Protein AF-A0A0Q8TPT4-F1 (afdb_monomer)

Mean predicted aligned error: 6.06 Å

pLDDT: mean 89.1, std 10.02, range [46.16, 97.25]

Foldseek 3Di:
DDLDCPVPDALVRLLVVLLVLLVVLVVLVVQLVVLVVQLVVLVVQCVVDPPPPVSVVVSVVSNVVSVVSNVVSLVVLLVSLVSVVVSQVSNLVHPDVVSLCVSLLADPVLCPDPCCVVQVSTSCCVCQPVVRRNVNVVPPVCPHRSSNSSNVSNLLLCLQQPQVNVVVVVVVVCVVVVNPPPDDDGADNVRNVVSHGD

Radius of gyration: 20.35 Å; Cα contacts (8 Å, |Δi|>4): 214; chains: 1; bounding box: 51×37×55 Å

Structure (mmCIF, N/CA/C/O backbone):
data_AF-A0A0Q8TPT4-F1
#
_entry.id   AF-A0A0Q8TPT4-F1
#
loop_
_atom_site.group_PDB
_atom_site.id
_atom_site.type_symbol
_atom_site.label_atom_id
_atom_site.label_alt_id
_atom_site.label_comp_id
_atom_site.label_asym_id
_atom_site.label_entity_id
_atom_site.label_seq_id
_atom_site.pdbx_PDB_ins_code
_atom_site.Cartn_x
_atom_site.Cartn_y
_atom_site.Cartn_z
_atom_site.occupancy
_atom_site.B_iso_or_equiv
_atom_site.auth_seq_id
_atom_site.auth_comp_id
_atom_site.auth_asym_id
_atom_site.auth_atom_id
_atom_site.pdbx_PDB_model_num
ATOM 1 N N . MET A 1 1 ? 10.478 -11.511 11.396 1.00 46.16 1 MET A N 1
ATOM 2 C CA . MET A 1 1 ? 9.256 -11.145 12.146 1.00 46.16 1 MET A CA 1
ATOM 3 C C . MET A 1 1 ? 8.109 -11.901 11.493 1.00 46.16 1 MET A C 1
ATOM 5 O O . MET A 1 1 ? 7.972 -11.768 10.286 1.00 46.16 1 MET A O 1
ATOM 9 N N . LYS A 1 2 ? 7.392 -12.777 12.211 1.00 54.03 2 LYS A N 1
ATOM 10 C CA . LYS A 1 2 ? 6.205 -13.455 11.663 1.00 54.03 2 LYS A CA 1
ATOM 11 C C . LYS A 1 2 ? 4.989 -12.596 11.995 1.00 54.03 2 LYS A C 1
ATOM 13 O O . LYS A 1 2 ? 4.730 -12.348 13.168 1.00 54.03 2 LYS A O 1
ATOM 18 N N . PHE A 1 3 ? 4.331 -12.088 10.962 1.00 69.12 3 PHE A N 1
ATOM 19 C CA . PHE A 1 3 ? 3.100 -11.319 11.070 1.00 69.12 3 PHE A CA 1
ATOM 20 C C . PHE A 1 3 ? 1.938 -12.302 10.955 1.00 69.12 3 PHE A C 1
ATOM 22 O O . PHE A 1 3 ? 1.514 -12.654 9.859 1.00 69.12 3 PHE A O 1
ATOM 29 N N . GLU A 1 4 ? 1.494 -12.822 12.091 1.00 78.69 4 GLU A N 1
ATOM 30 C CA . GLU A 1 4 ? 0.347 -13.722 12.179 1.00 78.69 4 GLU A CA 1
ATOM 31 C C . GLU A 1 4 ? -0.620 -13.141 13.209 1.00 78.69 4 GLU A C 1
ATOM 33 O O . GLU A 1 4 ? -0.187 -12.627 14.245 1.00 78.69 4 GLU A O 1
ATOM 38 N N . ILE A 1 5 ? -1.910 -13.162 12.876 1.00 82.56 5 ILE A N 1
ATOM 39 C CA . ILE A 1 5 ? -2.989 -12.689 13.741 1.00 82.56 5 ILE A CA 1
ATOM 40 C C . ILE A 1 5 ? -3.777 -13.926 14.143 1.00 82.56 5 ILE A C 1
ATOM 42 O O . ILE A 1 5 ? -4.491 -14.518 13.337 1.00 82.56 5 ILE A O 1
ATOM 46 N N . THR A 1 6 ? -3.606 -14.333 15.391 1.00 84.31 6 THR A N 1
ATOM 47 C CA . THR A 1 6 ? -4.239 -15.515 15.987 1.00 84.31 6 THR A CA 1
ATOM 48 C C . THR A 1 6 ? -5.537 -15.174 16.718 1.00 84.31 6 THR A C 1
ATOM 50 O O . THR A 1 6 ? -6.272 -16.068 17.129 1.00 84.31 6 THR A O 1
ATOM 53 N N . GLY A 1 7 ? -5.812 -13.883 16.924 1.00 81.25 7 GLY A N 1
ATOM 54 C CA . GLY A 1 7 ? -6.949 -13.378 17.691 1.00 81.25 7 GLY A CA 1
ATOM 55 C C . GLY A 1 7 ? -6.697 -13.329 19.202 1.00 81.25 7 GLY A C 1
ATOM 56 O O . GLY A 1 7 ? -7.475 -12.702 19.923 1.00 81.25 7 GLY A O 1
ATOM 57 N N . SER A 1 8 ? -5.601 -13.921 19.688 1.00 88.38 8 SER A N 1
ATOM 58 C CA . SER A 1 8 ? -5.203 -13.898 21.104 1.00 88.38 8 SER A CA 1
ATOM 59 C C . SER A 1 8 ? -4.353 -12.679 21.484 1.00 88.38 8 SER A C 1
ATOM 61 O O . SER A 1 8 ? -4.065 -12.456 22.660 1.00 88.38 8 SER A O 1
ATOM 63 N N . GLU A 1 9 ? -3.959 -11.870 20.499 1.00 91.12 9 GLU A N 1
ATOM 64 C CA . GLU A 1 9 ? -3.113 -10.704 20.708 1.00 91.12 9 GLU A CA 1
ATOM 65 C C . GLU A 1 9 ? -3.846 -9.605 21.486 1.00 91.12 9 GLU A C 1
ATOM 67 O O . GLU A 1 9 ? -5.006 -9.269 21.229 1.00 91.12 9 GLU A O 1
ATOM 72 N N . THR A 1 10 ? -3.113 -8.987 22.407 1.00 93.75 10 THR A N 1
ATOM 73 C CA . THR A 1 10 ? -3.513 -7.767 23.113 1.00 93.75 10 THR A CA 1
ATOM 74 C C . THR A 1 10 ? -3.409 -6.540 22.203 1.00 93.75 10 THR A C 1
ATOM 76 O O . THR A 1 10 ? -2.584 -6.501 21.287 1.00 93.75 10 THR A O 1
ATOM 79 N N . GLY A 1 11 ? -4.157 -5.473 22.512 1.00 93.62 11 GLY A N 1
ATOM 80 C CA . GLY A 1 11 ? -4.072 -4.204 21.775 1.00 93.62 11 GLY A CA 1
ATOM 81 C C . GLY A 1 11 ? -2.640 -3.660 21.660 1.00 93.62 11 GLY A C 1
ATOM 82 O O . GLY A 1 11 ? -2.223 -3.226 20.592 1.00 93.62 11 GLY A O 1
ATOM 83 N N . ALA A 1 12 ? -1.827 -3.773 22.716 1.00 94.88 12 ALA A N 1
ATOM 84 C CA . ALA A 1 12 ? -0.427 -3.343 22.689 1.00 94.88 12 ALA A CA 1
ATOM 85 C C . ALA A 1 12 ? 0.452 -4.176 21.733 1.00 94.88 12 ALA A C 1
ATOM 87 O O . ALA A 1 12 ? 1.377 -3.639 21.120 1.00 94.88 12 ALA A O 1
ATOM 88 N N . GLN A 1 13 ? 0.187 -5.479 21.593 1.00 94.69 13 GLN A N 1
ATOM 89 C CA . GLN A 1 13 ? 0.889 -6.331 20.626 1.00 94.69 13 GLN A CA 1
ATOM 90 C C . GLN A 1 13 ? 0.501 -5.965 19.192 1.00 94.69 13 GLN A C 1
ATOM 92 O O . GLN A 1 13 ? 1.386 -5.824 18.350 1.00 94.69 13 GLN A O 1
ATOM 97 N N . LEU A 1 14 ? -0.788 -5.727 18.938 1.00 96.06 14 LEU A N 1
ATOM 98 C CA . LEU A 1 14 ? -1.288 -5.290 17.632 1.00 96.06 14 LEU A CA 1
ATOM 99 C C . LEU A 1 14 ? -0.704 -3.923 17.230 1.00 96.06 14 LEU A C 1
ATOM 101 O O . LEU A 1 14 ? -0.256 -3.745 16.101 1.00 96.06 14 LEU A O 1
ATOM 105 N N . ILE A 1 15 ? -0.590 -2.982 18.174 1.00 97.25 15 ILE A N 1
ATOM 106 C CA . ILE A 1 15 ? 0.070 -1.686 17.944 1.00 97.25 15 ILE A CA 1
ATOM 107 C C . ILE A 1 15 ? 1.547 -1.861 17.560 1.00 97.25 15 ILE A C 1
ATOM 109 O O . ILE A 1 15 ? 2.028 -1.213 16.630 1.00 97.25 15 ILE A O 1
ATOM 113 N N . LYS A 1 16 ? 2.278 -2.770 18.218 1.00 95.38 16 LYS A N 1
ATOM 114 C CA . LYS A 1 16 ? 3.666 -3.085 17.829 1.00 95.38 16 LYS A CA 1
ATOM 115 C C . LYS A 1 16 ? 3.742 -3.675 16.421 1.00 95.38 16 LYS A C 1
ATOM 117 O O . LYS A 1 16 ? 4.670 -3.340 15.684 1.00 95.38 16 LYS A O 1
ATOM 122 N N . GLN A 1 17 ? 2.783 -4.523 16.041 1.00 95.25 17 GLN A N 1
ATOM 123 C CA . GLN A 1 17 ? 2.700 -5.034 14.674 1.00 95.25 17 GLN A CA 1
ATOM 124 C C . GLN A 1 17 ? 2.466 -3.896 13.675 1.00 95.25 17 GLN A C 1
ATOM 126 O O . GLN A 1 17 ? 3.207 -3.819 12.699 1.00 95.25 17 GLN A O 1
ATOM 131 N N . LEU A 1 18 ? 1.550 -2.960 13.954 1.00 96.25 18 LEU A N 1
ATOM 132 C CA . LEU A 1 18 ? 1.291 -1.800 13.090 1.00 96.25 18 LEU A CA 1
ATOM 133 C C . LEU A 1 18 ? 2.549 -0.947 12.872 1.00 96.25 18 LEU A C 1
ATOM 135 O O . LEU A 1 18 ? 2.876 -0.593 11.739 1.00 96.25 18 LEU A O 1
ATOM 139 N N . VAL A 1 19 ? 3.309 -0.672 13.938 1.00 95.25 19 VAL A N 1
ATOM 140 C CA . VAL A 1 19 ? 4.592 0.045 13.832 1.00 95.25 19 VAL A CA 1
ATOM 141 C C . VAL A 1 19 ? 5.593 -0.724 12.960 1.00 95.25 19 VAL A C 1
ATOM 143 O O . VAL A 1 19 ? 6.289 -0.116 12.143 1.00 95.25 19 VAL A O 1
ATOM 146 N N . GLY A 1 20 ? 5.648 -2.052 13.103 1.00 94.38 20 GLY A N 1
ATOM 147 C CA . GLY A 1 20 ? 6.479 -2.927 12.274 1.00 94.38 20 GLY A CA 1
ATOM 148 C C . GLY A 1 20 ? 6.085 -2.898 10.795 1.00 94.38 20 GLY A C 1
ATOM 149 O O . GLY A 1 20 ? 6.951 -2.714 9.939 1.00 94.38 20 GLY A O 1
ATOM 150 N N . LEU A 1 21 ? 4.787 -3.003 10.493 1.00 94.31 21 LEU A N 1
ATOM 151 C CA . LEU A 1 21 ? 4.267 -2.914 9.125 1.00 94.31 21 LEU A CA 1
ATOM 152 C C . LEU A 1 21 ? 4.568 -1.556 8.499 1.00 94.31 21 LEU A C 1
ATOM 154 O O . LEU A 1 21 ? 4.982 -1.501 7.347 1.00 94.31 21 LEU A O 1
ATOM 158 N N . ARG A 1 22 ? 4.449 -0.464 9.260 1.00 93.12 22 ARG A N 1
ATOM 159 C CA . ARG A 1 22 ? 4.812 0.876 8.781 1.00 93.12 22 ARG A CA 1
ATOM 160 C C . ARG A 1 22 ? 6.283 0.967 8.377 1.00 93.12 22 ARG A C 1
ATOM 162 O O . ARG A 1 22 ? 6.615 1.513 7.326 1.00 93.12 22 ARG A O 1
ATOM 169 N N . ALA A 1 23 ? 7.183 0.430 9.200 1.00 91.62 23 ALA A N 1
ATOM 170 C CA . ALA A 1 23 ? 8.608 0.400 8.875 1.00 91.62 23 ALA A CA 1
ATOM 171 C C . ALA A 1 23 ? 8.889 -0.441 7.617 1.00 91.62 23 ALA A C 1
ATOM 173 O O . ALA A 1 23 ? 9.690 -0.034 6.772 1.00 91.62 23 ALA A O 1
ATOM 174 N N . LEU A 1 24 ? 8.198 -1.575 7.471 1.00 93.12 24 LEU A N 1
ATOM 175 C CA . LEU A 1 24 ? 8.319 -2.456 6.313 1.00 93.12 24 LEU A CA 1
ATOM 176 C C . LEU A 1 24 ? 7.769 -1.808 5.031 1.00 93.12 24 LEU A C 1
ATOM 178 O O . LEU A 1 24 ? 8.451 -1.806 4.010 1.00 93.12 24 LEU A O 1
ATOM 182 N N . ALA A 1 25 ? 6.603 -1.166 5.093 1.00 93.44 25 ALA A N 1
ATOM 183 C CA . ALA A 1 25 ? 6.024 -0.437 3.968 1.00 93.44 25 ALA A CA 1
ATOM 184 C C . ALA A 1 25 ? 6.963 0.678 3.480 1.00 93.44 25 ALA A C 1
ATOM 186 O O . ALA A 1 25 ? 7.214 0.810 2.282 1.00 93.44 25 ALA A O 1
ATOM 187 N N . ARG A 1 26 ? 7.583 1.431 4.402 1.00 91.12 26 ARG A N 1
ATOM 188 C CA . ARG A 1 26 ? 8.616 2.424 4.054 1.00 91.12 26 ARG A CA 1
ATOM 189 C C . ARG A 1 26 ? 9.831 1.800 3.368 1.00 91.12 26 ARG A C 1
ATOM 191 O O . ARG A 1 26 ? 10.383 2.408 2.451 1.00 91.12 26 ARG A O 1
ATOM 198 N N . LEU A 1 27 ? 10.273 0.620 3.807 1.00 91.38 27 LEU A N 1
ATOM 199 C CA . LEU A 1 27 ? 11.359 -0.103 3.144 1.00 91.38 27 LEU A CA 1
ATOM 200 C C . LEU A 1 27 ? 10.967 -0.459 1.705 1.00 91.38 27 LEU A C 1
ATOM 202 O O . LEU A 1 27 ? 11.734 -0.167 0.789 1.00 91.38 27 LEU A O 1
ATOM 206 N N . TYR A 1 28 ? 9.767 -1.002 1.492 1.00 91.38 28 TYR A N 1
ATOM 207 C CA . TYR A 1 28 ? 9.269 -1.322 0.154 1.00 91.38 28 TYR A CA 1
ATOM 208 C C . TYR A 1 28 ? 9.137 -0.093 -0.739 1.00 91.38 28 TYR A C 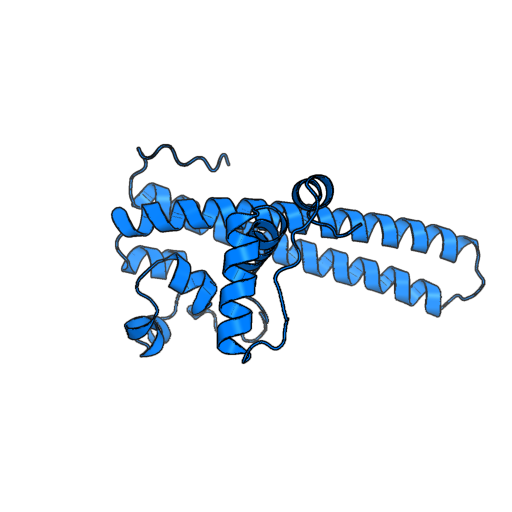1
ATOM 210 O O . TYR A 1 28 ? 9.593 -0.132 -1.880 1.00 91.38 28 TYR A O 1
ATOM 218 N N . ALA A 1 29 ? 8.637 1.029 -0.220 1.00 89.81 29 ALA A N 1
ATOM 219 C CA . ALA A 1 29 ? 8.585 2.285 -0.966 1.00 89.81 29 ALA A CA 1
ATOM 220 C C . ALA A 1 29 ? 9.987 2.753 -1.409 1.00 89.81 29 ALA A C 1
ATOM 222 O O . ALA A 1 29 ? 10.197 3.120 -2.568 1.00 89.81 29 ALA A O 1
ATOM 223 N N . ARG A 1 30 ? 10.988 2.671 -0.520 1.00 90.19 30 ARG A N 1
ATOM 224 C CA . ARG A 1 30 ? 12.387 3.000 -0.857 1.00 90.19 30 ARG A CA 1
ATOM 225 C C . ARG A 1 30 ? 12.962 2.057 -1.911 1.00 90.19 30 ARG A C 1
ATOM 227 O O . ARG A 1 30 ? 13.581 2.525 -2.865 1.00 90.19 30 ARG A O 1
ATOM 234 N N . LEU A 1 31 ? 12.747 0.750 -1.762 1.00 91.81 31 LEU A N 1
ATOM 235 C CA . LEU A 1 31 ? 13.201 -0.253 -2.729 1.00 91.81 31 LEU A CA 1
ATOM 236 C C . LEU A 1 31 ? 12.526 -0.065 -4.091 1.00 91.81 31 LEU A C 1
ATOM 238 O O . LEU A 1 31 ? 13.193 -0.161 -5.122 1.00 91.81 31 LEU A O 1
ATOM 242 N N . HIS A 1 32 ? 11.233 0.256 -4.109 1.00 91.88 32 HIS A N 1
ATOM 243 C CA . HIS A 1 32 ? 10.492 0.556 -5.327 1.00 91.88 32 HIS A CA 1
ATOM 244 C C . HIS A 1 32 ? 11.106 1.762 -6.051 1.00 91.88 32 HIS A C 1
ATOM 246 O O . HIS A 1 32 ? 11.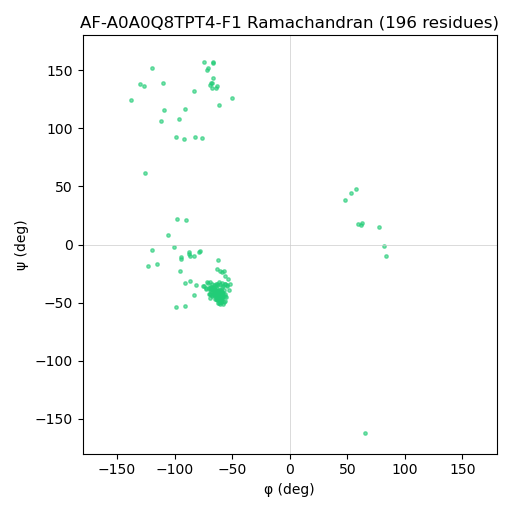436 1.679 -7.236 1.00 91.88 32 HIS A O 1
ATOM 252 N N . ASN A 1 33 ? 11.352 2.860 -5.331 1.00 91.00 33 ASN A N 1
ATOM 253 C CA . ASN A 1 33 ? 11.952 4.068 -5.900 1.00 91.00 33 ASN A CA 1
ATOM 254 C C . ASN A 1 33 ? 13.379 3.827 -6.410 1.00 91.00 33 ASN A C 1
ATOM 256 O O . ASN A 1 33 ? 13.711 4.249 -7.520 1.00 91.00 33 ASN A O 1
ATOM 260 N N . ALA A 1 34 ? 14.199 3.085 -5.661 1.00 92.75 34 ALA A N 1
ATOM 261 C CA . ALA A 1 34 ? 15.550 2.720 -6.080 1.00 92.75 34 ALA A CA 1
ATOM 262 C C . ALA A 1 34 ? 15.550 1.873 -7.366 1.00 92.75 34 ALA A C 1
ATOM 264 O O . ALA A 1 34 ? 16.319 2.148 -8.287 1.00 92.75 34 ALA A O 1
ATOM 265 N N . ASN A 1 35 ? 14.659 0.881 -7.479 1.00 94.25 35 ASN A N 1
ATOM 266 C CA . ASN A 1 35 ? 14.563 0.059 -8.690 1.00 94.25 35 ASN A CA 1
ATOM 267 C C . ASN A 1 35 ? 13.967 0.832 -9.877 1.00 94.25 35 ASN A C 1
ATOM 269 O O . ASN A 1 35 ? 14.402 0.628 -11.011 1.00 94.25 35 ASN A O 1
ATOM 273 N N . ARG A 1 36 ? 13.046 1.777 -9.641 1.00 94.12 36 ARG A N 1
ATOM 274 C CA . ARG A 1 36 ? 12.554 2.696 -10.682 1.00 94.12 36 ARG A CA 1
ATOM 275 C C . ARG A 1 36 ? 13.679 3.589 -11.212 1.00 94.12 36 ARG A C 1
ATOM 277 O O . ARG A 1 36 ? 13.798 3.744 -12.427 1.00 94.12 36 ARG A O 1
ATOM 284 N N . ALA A 1 37 ? 14.515 4.132 -10.327 1.00 94.31 37 ALA A N 1
ATOM 285 C CA . ALA A 1 37 ? 15.686 4.921 -10.706 1.00 94.31 37 ALA A CA 1
ATOM 286 C C . ALA A 1 37 ? 16.721 4.077 -11.469 1.00 94.31 37 ALA A C 1
ATOM 288 O O . ALA A 1 37 ? 17.209 4.508 -12.5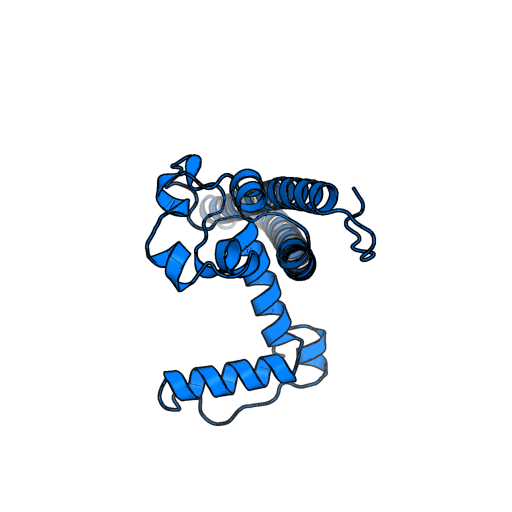09 1.00 94.31 37 ALA A O 1
ATOM 289 N N . ASN A 1 38 ? 16.987 2.847 -11.016 1.00 94.38 38 ASN A N 1
ATOM 290 C CA . ASN A 1 38 ? 17.881 1.906 -11.697 1.00 94.38 38 ASN A CA 1
ATOM 291 C C . ASN A 1 38 ? 17.386 1.573 -13.117 1.00 94.38 38 ASN A C 1
ATOM 293 O O . ASN A 1 38 ? 18.131 1.699 -14.087 1.00 94.38 38 ASN A O 1
ATOM 297 N N . ARG A 1 39 ? 16.095 1.241 -13.265 1.00 96.06 39 ARG A N 1
ATOM 298 C CA . ARG A 1 39 ? 15.457 1.018 -14.573 1.00 96.06 39 ARG A CA 1
ATOM 299 C C . ARG A 1 39 ? 15.623 2.226 -15.492 1.00 96.06 39 ARG A C 1
ATOM 301 O O . ARG A 1 39 ? 15.965 2.052 -16.657 1.00 96.06 39 ARG A O 1
ATOM 308 N N . LYS A 1 40 ? 15.393 3.436 -14.971 1.00 96.56 40 LYS A N 1
ATOM 309 C CA . LYS A 1 40 ? 15.577 4.679 -15.727 1.00 96.56 40 LYS A CA 1
ATOM 310 C C . LYS A 1 40 ? 17.035 4.854 -16.166 1.00 96.56 40 LYS A C 1
ATOM 312 O O . LYS A 1 40 ? 17.265 5.140 -17.332 1.00 96.56 40 LYS A O 1
ATOM 317 N N . GLY A 1 41 ? 18.002 4.597 -15.284 1.00 96.31 41 GLY A N 1
ATOM 318 C CA . GLY A 1 41 ? 19.429 4.661 -15.617 1.00 96.31 41 GLY A CA 1
ATOM 319 C C . GLY A 1 41 ? 19.812 3.753 -16.791 1.00 96.31 41 GLY A C 1
ATOM 320 O O . GLY A 1 41 ? 20.506 4.190 -17.704 1.00 96.31 41 GLY A O 1
ATOM 321 N N . TRP A 1 42 ? 19.291 2.522 -16.837 1.00 96.19 42 TRP A N 1
ATOM 322 C CA . TRP A 1 42 ? 19.491 1.644 -17.998 1.00 96.19 42 TRP A CA 1
ATOM 323 C C . TRP A 1 42 ? 18.823 2.165 -19.275 1.00 96.19 42 TRP A C 1
ATOM 325 O O . TRP A 1 42 ? 19.396 2.050 -20.356 1.00 96.19 42 TRP A O 1
ATOM 335 N N . GLN A 1 43 ? 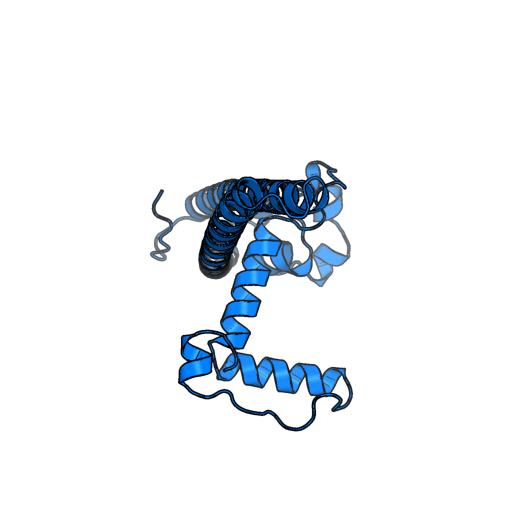17.625 2.744 -19.167 1.00 94.94 43 GLN A N 1
ATOM 336 C CA . GLN A 1 43 ? 16.932 3.348 -20.310 1.00 94.94 43 GLN A CA 1
ATOM 337 C C . GLN A 1 43 ? 17.669 4.573 -20.854 1.00 94.94 43 GLN A C 1
ATOM 339 O O . GLN A 1 43 ? 17.679 4.784 -22.063 1.00 94.94 43 GLN A O 1
ATOM 344 N N . ASP A 1 44 ? 18.273 5.376 -19.983 1.00 96.06 44 ASP A N 1
ATOM 345 C CA . ASP A 1 44 ? 19.035 6.552 -20.390 1.00 96.06 44 ASP A CA 1
ATOM 346 C C . ASP A 1 44 ? 20.369 6.138 -21.041 1.00 96.06 44 ASP A C 1
ATOM 348 O O . ASP A 1 44 ? 20.699 6.656 -22.106 1.00 96.06 44 ASP A O 1
ATOM 352 N N . LEU A 1 45 ? 21.037 5.086 -20.543 1.00 93.62 45 LEU A N 1
ATOM 353 C CA . LEU A 1 45 ? 22.200 4.481 -21.218 1.00 93.62 45 LEU A CA 1
ATOM 354 C C . LEU A 1 45 ? 21.895 4.006 -22.650 1.00 93.62 45 LEU A C 1
ATOM 356 O O . LEU A 1 45 ? 22.726 4.173 -23.541 1.00 93.62 45 LEU A O 1
ATOM 360 N N . LEU A 1 46 ? 20.711 3.432 -22.898 1.00 93.62 46 LEU A N 1
ATOM 361 C CA . LEU A 1 46 ? 20.294 3.034 -24.252 1.00 93.62 46 LEU A CA 1
ATOM 362 C C . LEU A 1 46 ? 20.148 4.232 -25.200 1.00 93.62 46 LEU A C 1
ATOM 364 O O . LEU A 1 46 ? 20.420 4.106 -26.391 1.00 93.62 46 LEU A O 1
ATOM 368 N N . LYS A 1 47 ? 19.716 5.386 -24.681 1.00 93.75 47 LYS A N 1
ATOM 369 C CA . LYS A 1 47 ? 19.573 6.616 -25.474 1.00 93.75 47 LYS A CA 1
ATOM 370 C C . LYS A 1 47 ? 20.920 7.271 -25.761 1.00 93.75 47 LYS A C 1
ATOM 372 O O . LYS A 1 47 ? 21.085 7.851 -26.827 1.00 93.75 47 LYS A O 1
ATOM 377 N N . GLU A 1 48 ? 21.854 7.201 -24.815 1.00 94.50 48 GLU A N 1
ATOM 378 C CA . GLU A 1 48 ? 23.190 7.793 -24.950 1.00 94.50 48 GLU A CA 1
ATOM 379 C C . GLU A 1 48 ? 24.077 7.035 -25.946 1.00 94.50 48 GLU A C 1
ATOM 381 O O . GLU A 1 48 ? 24.895 7.650 -26.628 1.00 94.50 48 GLU A O 1
ATOM 386 N N . TYR A 1 49 ? 23.906 5.714 -26.062 1.00 93.62 49 TYR A N 1
ATOM 387 C CA . TYR A 1 49 ? 24.759 4.860 -26.897 1.00 93.62 49 TYR A CA 1
ATOM 388 C C . TYR A 1 49 ? 23.961 4.024 -27.914 1.00 93.62 49 TYR A C 1
ATOM 390 O O . TYR A 1 49 ? 24.021 2.789 -27.873 1.00 93.62 49 TYR A O 1
ATOM 398 N N . PRO A 1 50 ? 23.230 4.661 -28.848 1.00 90.94 50 PRO A N 1
ATOM 399 C CA . PRO A 1 50 ? 22.433 3.939 -29.835 1.00 90.94 50 PRO A CA 1
ATOM 400 C C . PRO A 1 50 ? 23.327 3.101 -30.764 1.00 90.94 50 PRO A C 1
ATOM 402 O O . PRO A 1 50 ? 24.351 3.580 -31.255 1.00 90.94 50 PRO A O 1
ATOM 405 N N . GLY A 1 51 ? 22.949 1.844 -31.016 1.00 89.44 51 GLY A N 1
ATOM 406 C CA . GLY A 1 51 ? 23.674 0.931 -31.906 1.00 89.44 51 GLY A CA 1
ATOM 407 C C . GLY A 1 51 ? 24.876 0.230 -31.264 1.00 89.44 51 GLY A C 1
ATOM 408 O O . GLY A 1 51 ? 25.535 -0.588 -31.914 1.00 89.44 51 GLY A O 1
ATOM 409 N N . ASN A 1 52 ? 25.181 0.503 -29.989 1.00 95.12 52 ASN A N 1
ATOM 410 C CA . ASN A 1 52 ? 26.203 -0.238 -29.258 1.00 95.12 52 ASN A CA 1
ATOM 411 C C . ASN A 1 52 ? 25.622 -1.553 -28.720 1.00 95.12 52 ASN A C 1
ATOM 413 O O . ASN A 1 52 ? 25.131 -1.617 -27.593 1.00 95.12 52 ASN A O 1
ATOM 417 N N . GLN A 1 53 ? 25.761 -2.628 -29.500 1.00 93.50 53 GLN A N 1
ATOM 418 C CA . GLN A 1 53 ? 25.205 -3.953 -29.187 1.00 93.50 53 GLN A CA 1
ATOM 419 C C . GLN A 1 53 ? 25.571 -4.480 -27.787 1.00 93.50 53 GLN A C 1
ATOM 421 O O . GLN A 1 53 ? 24.774 -5.163 -27.140 1.00 93.50 53 GLN A O 1
ATOM 426 N N . ARG A 1 54 ? 26.774 -4.167 -27.280 1.00 94.25 54 ARG A N 1
ATOM 427 C CA . ARG A 1 54 ? 27.196 -4.596 -25.937 1.00 94.25 54 ARG A CA 1
ATOM 428 C C . ARG A 1 54 ? 26.425 -3.855 -24.846 1.00 94.25 54 ARG A C 1
ATOM 430 O O . ARG A 1 54 ? 26.044 -4.473 -23.850 1.00 94.25 54 ARG A O 1
ATOM 437 N N . ILE A 1 55 ? 26.231 -2.547 -25.013 1.00 93.69 55 ILE A N 1
ATOM 438 C CA . ILE A 1 55 ? 25.456 -1.723 -24.077 1.00 93.69 55 ILE A CA 1
ATOM 439 C C . ILE A 1 55 ? 23.982 -2.104 -24.158 1.00 93.69 55 ILE A C 1
ATOM 441 O O . ILE A 1 55 ? 23.365 -2.303 -23.117 1.00 93.69 55 ILE A O 1
ATOM 445 N N . GLU A 1 56 ? 23.455 -2.302 -25.364 1.00 94.56 56 GLU A N 1
ATOM 446 C CA . GLU A 1 56 ? 22.070 -2.717 -25.587 1.00 94.56 56 GLU A CA 1
ATOM 447 C C . GLU A 1 56 ? 21.741 -4.023 -24.866 1.00 94.56 56 GLU A C 1
ATOM 449 O O . GLU A 1 56 ? 20.782 -4.077 -24.094 1.00 94.56 56 GLU A O 1
ATOM 454 N N . LYS A 1 57 ? 22.588 -5.049 -25.024 1.00 95.06 57 LYS A N 1
ATOM 455 C CA . LYS A 1 57 ? 22.404 -6.328 -24.330 1.00 95.06 57 LYS A CA 1
ATOM 456 C C . LYS A 1 57 ? 22.425 -6.164 -22.807 1.00 95.06 57 LYS A C 1
ATOM 458 O O . LYS A 1 57 ? 21.534 -6.658 -22.120 1.00 95.06 57 LYS A O 1
ATOM 463 N N . ARG A 1 58 ? 23.414 -5.443 -22.272 1.00 95.44 58 ARG A N 1
ATOM 464 C CA . ARG A 1 58 ? 23.561 -5.259 -20.819 1.00 95.44 58 ARG A CA 1
ATOM 465 C C . ARG A 1 58 ? 22.422 -4.430 -20.219 1.00 95.44 58 ARG A C 1
ATOM 467 O O . ARG A 1 58 ? 21.956 -4.733 -19.125 1.00 95.44 58 ARG A O 1
ATOM 474 N N . ALA A 1 59 ? 21.973 -3.397 -20.925 1.00 95.06 59 ALA A N 1
ATOM 475 C CA . ALA A 1 59 ? 20.852 -2.577 -20.494 1.00 95.06 59 ALA A CA 1
ATOM 476 C C . ALA A 1 59 ? 19.529 -3.347 -20.561 1.00 95.06 59 ALA A C 1
ATOM 478 O O . ALA A 1 59 ? 18.716 -3.207 -19.652 1.00 95.06 59 ALA A O 1
ATOM 479 N N . ALA A 1 60 ? 19.330 -4.210 -21.563 1.00 94.50 60 ALA A N 1
ATOM 480 C CA . ALA A 1 60 ? 18.168 -5.095 -21.619 1.00 94.50 60 ALA A CA 1
ATOM 481 C C . ALA A 1 60 ? 18.113 -6.046 -20.408 1.00 94.50 60 ALA A C 1
ATOM 483 O O . ALA A 1 60 ? 17.077 -6.131 -19.748 1.00 94.50 60 ALA A O 1
ATOM 484 N N . GLU A 1 61 ? 19.235 -6.687 -20.060 1.00 95.38 61 GLU A N 1
ATOM 485 C CA . GLU A 1 61 ? 19.356 -7.529 -18.856 1.00 95.38 61 GLU A CA 1
ATOM 486 C C . GLU A 1 61 ? 19.080 -6.723 -17.571 1.00 95.38 61 GLU A C 1
ATOM 488 O O . GLU A 1 61 ? 18.313 -7.153 -16.707 1.00 95.38 61 GLU A O 1
ATOM 493 N N . GLY A 1 62 ? 19.647 -5.517 -17.463 1.00 95.81 62 GLY A N 1
ATOM 494 C CA . GLY A 1 62 ? 19.438 -4.626 -16.319 1.00 95.81 62 GLY A CA 1
ATOM 495 C C . GLY A 1 62 ? 17.989 -4.151 -16.161 1.00 95.81 62 GLY A C 1
ATOM 496 O O . GLY A 1 62 ? 17.462 -4.134 -15.046 1.00 95.81 62 GLY A O 1
ATOM 497 N N . ILE A 1 63 ? 17.318 -3.811 -17.266 1.00 96.31 63 ILE A N 1
ATOM 498 C CA . ILE A 1 63 ? 15.897 -3.435 -17.282 1.00 96.31 63 ILE A CA 1
ATOM 499 C C . ILE A 1 63 ? 15.026 -4.627 -16.888 1.00 96.31 63 ILE A C 1
ATOM 501 O O . ILE A 1 63 ? 14.096 -4.448 -16.101 1.00 96.31 63 ILE A O 1
ATOM 505 N N . ALA A 1 64 ? 15.318 -5.824 -17.404 1.00 95.88 64 ALA A N 1
ATOM 506 C CA . ALA A 1 64 ? 14.578 -7.036 -17.063 1.00 95.88 64 ALA A CA 1
ATOM 507 C C . ALA A 1 64 ? 14.653 -7.326 -15.557 1.00 95.88 64 ALA A C 1
ATOM 509 O O . ALA A 1 64 ? 13.610 -7.445 -14.914 1.00 95.88 64 ALA A O 1
ATOM 510 N N . LEU A 1 65 ? 15.858 -7.305 -14.978 1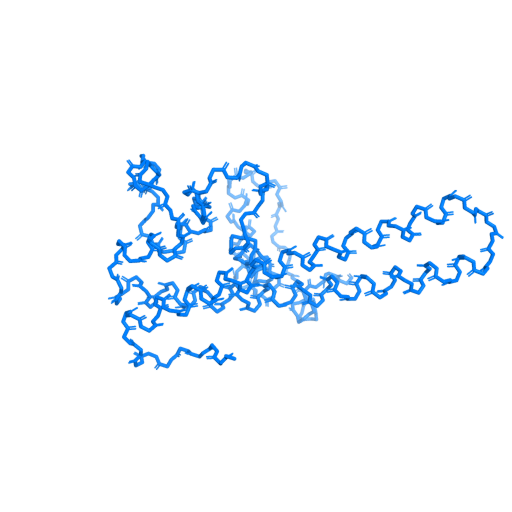.00 96.00 65 LEU A N 1
ATOM 511 C CA . LEU A 1 65 ? 16.056 -7.509 -13.540 1.00 96.00 65 LEU A CA 1
ATOM 512 C C . LEU A 1 65 ? 15.364 -6.428 -12.695 1.00 96.00 65 LEU A C 1
ATOM 514 O O . LEU A 1 65 ? 14.769 -6.721 -11.659 1.00 96.00 65 LEU A O 1
ATOM 518 N N . ALA A 1 66 ? 15.423 -5.163 -13.122 1.00 95.38 66 ALA A N 1
ATOM 519 C CA . ALA A 1 66 ? 14.731 -4.085 -12.421 1.00 95.38 66 ALA A CA 1
ATOM 520 C C . ALA A 1 66 ? 13.202 -4.256 -12.479 1.00 95.38 66 ALA A C 1
ATOM 522 O O . ALA A 1 66 ? 12.526 -4.004 -11.483 1.00 95.38 66 ALA A O 1
ATOM 523 N N . ASN A 1 67 ? 12.653 -4.699 -13.615 1.00 94.88 67 ASN A N 1
ATOM 524 C CA . ASN A 1 67 ? 11.223 -4.980 -13.757 1.00 94.88 67 ASN A CA 1
ATOM 525 C C . ASN A 1 67 ? 10.780 -6.159 -12.878 1.00 94.88 67 ASN A C 1
ATOM 527 O O . ASN A 1 67 ? 9.720 -6.073 -12.264 1.00 94.88 67 ASN A O 1
ATOM 531 N N . GLU A 1 68 ? 11.579 -7.226 -12.802 1.00 95.50 68 GLU A N 1
ATOM 532 C CA . GLU A 1 68 ? 11.313 -8.385 -11.942 1.00 95.50 68 GLU A CA 1
ATOM 533 C C . GLU A 1 68 ? 11.253 -7.971 -10.467 1.00 95.50 68 GLU A C 1
ATOM 535 O O . GLU A 1 68 ? 10.243 -8.189 -9.805 1.00 95.50 68 GLU A O 1
ATOM 540 N N . ARG A 1 69 ? 12.253 -7.225 -9.985 1.00 94.69 69 ARG A N 1
ATOM 541 C CA . ARG A 1 69 ? 12.255 -6.701 -8.608 1.00 94.69 69 ARG A CA 1
ATOM 542 C C . ARG A 1 69 ? 11.087 -5.764 -8.324 1.00 94.69 69 ARG A C 1
ATOM 544 O O . ARG A 1 69 ? 10.508 -5.798 -7.244 1.00 94.69 69 ARG A O 1
ATOM 551 N N . LEU A 1 70 ? 10.728 -4.900 -9.277 1.00 93.81 70 LEU A N 1
ATOM 552 C CA . LEU A 1 70 ? 9.553 -4.035 -9.137 1.00 93.81 70 LEU A CA 1
ATOM 553 C C . LEU A 1 70 ? 8.259 -4.851 -9.030 1.00 93.81 70 LEU A C 1
ATOM 555 O O . LEU A 1 70 ? 7.344 -4.433 -8.322 1.00 93.81 70 LEU A O 1
ATOM 559 N N . LEU A 1 71 ? 8.177 -5.988 -9.723 1.00 92.44 71 LEU A N 1
ATOM 560 C CA . LEU A 1 71 ? 7.044 -6.902 -9.631 1.00 92.44 71 LEU A CA 1
ATOM 561 C C . LEU A 1 71 ? 6.998 -7.598 -8.263 1.00 92.44 71 LEU A C 1
ATOM 563 O O . LEU A 1 71 ? 5.939 -7.599 -7.641 1.00 92.44 71 LEU A O 1
ATOM 567 N N . GLU A 1 72 ? 8.127 -8.111 -7.770 1.00 93.56 72 GLU A N 1
ATOM 568 C CA . GLU A 1 72 ? 8.236 -8.707 -6.427 1.00 93.56 72 GLU A CA 1
ATOM 569 C C . GLU A 1 72 ? 7.792 -7.721 -5.341 1.00 93.56 72 GLU A C 1
ATOM 571 O O . GLU A 1 72 ? 6.921 -8.033 -4.534 1.00 93.56 72 GLU A O 1
ATOM 576 N N . ILE A 1 73 ? 8.294 -6.481 -5.388 1.00 93.12 73 ILE A N 1
ATOM 577 C CA . ILE A 1 73 ? 7.933 -5.436 -4.418 1.00 93.12 73 ILE A CA 1
ATOM 578 C C . ILE A 1 73 ? 6.428 -5.125 -4.454 1.00 93.12 73 ILE A C 1
ATOM 580 O O . ILE A 1 73 ? 5.834 -4.810 -3.422 1.00 93.12 73 ILE A O 1
ATOM 584 N N . ARG A 1 74 ? 5.781 -5.209 -5.625 1.00 90.56 74 ARG A N 1
ATOM 585 C CA . ARG A 1 74 ? 4.321 -5.046 -5.721 1.00 90.56 74 ARG A CA 1
ATOM 586 C C . ARG A 1 74 ? 3.581 -6.196 -5.050 1.00 90.56 74 ARG A C 1
ATOM 588 O O . ARG A 1 74 ? 2.623 -5.923 -4.335 1.00 90.56 74 ARG A O 1
ATOM 595 N N . PHE A 1 75 ? 4.013 -7.440 -5.248 1.00 91.62 75 PHE A N 1
ATOM 596 C CA . PHE A 1 75 ? 3.415 -8.594 -4.566 1.00 91.62 75 PHE A CA 1
ATOM 597 C C . PHE A 1 75 ? 3.602 -8.526 -3.049 1.00 91.62 75 PHE A C 1
ATOM 599 O O . PHE A 1 75 ? 2.643 -8.742 -2.310 1.00 91.62 75 PHE A O 1
ATOM 606 N N . ASP A 1 76 ? 4.783 -8.122 -2.588 1.00 92.75 76 ASP A N 1
ATOM 607 C CA . ASP A 1 76 ? 5.032 -7.842 -1.174 1.00 92.75 76 ASP A CA 1
ATOM 608 C C . ASP A 1 76 ? 4.094 -6.745 -0.642 1.00 92.75 76 ASP A C 1
ATOM 610 O O . ASP A 1 76 ? 3.542 -6.857 0.454 1.00 92.75 76 ASP A O 1
ATOM 614 N N . GLY A 1 77 ? 3.856 -5.700 -1.443 1.00 93.44 77 GLY A N 1
ATOM 615 C CA . GLY A 1 77 ? 2.893 -4.643 -1.139 1.00 93.44 77 GLY A CA 1
ATOM 616 C C . GLY A 1 77 ? 1.449 -5.146 -1.034 1.00 93.44 77 GLY A C 1
ATOM 617 O O . GLY A 1 77 ? 0.741 -4.742 -0.111 1.00 93.44 77 GLY A O 1
ATOM 618 N N . VAL A 1 78 ? 1.025 -6.048 -1.930 1.00 93.62 78 VAL A N 1
ATOM 619 C CA . VAL A 1 78 ? -0.291 -6.715 -1.876 1.00 93.62 78 VAL A CA 1
ATOM 620 C C . VAL A 1 78 ? -0.426 -7.513 -0.584 1.00 93.62 78 VAL A C 1
ATOM 622 O O . VAL A 1 78 ? -1.400 -7.327 0.144 1.00 93.62 78 VAL A O 1
ATOM 625 N N . TRP A 1 79 ? 0.556 -8.364 -0.279 1.00 93.81 79 TRP A N 1
ATOM 626 C CA . TRP A 1 79 ? 0.546 -9.176 0.936 1.00 93.81 79 TRP A CA 1
ATOM 627 C C . TRP A 1 79 ? 0.482 -8.299 2.192 1.00 93.81 79 TRP A C 1
ATOM 629 O O . TRP A 1 79 ? -0.344 -8.537 3.077 1.00 93.81 79 TRP A O 1
ATOM 639 N N . LEU A 1 80 ? 1.293 -7.234 2.244 1.00 95.12 80 LEU A N 1
ATOM 640 C CA . LEU A 1 80 ? 1.298 -6.301 3.368 1.00 95.12 80 LEU A CA 1
ATOM 641 C C . LEU A 1 80 ? -0.061 -5.614 3.518 1.00 95.12 80 LEU A C 1
ATOM 643 O O . LEU A 1 80 ? -0.572 -5.540 4.632 1.00 95.12 80 LEU A O 1
ATOM 647 N N . GLY A 1 81 ? -0.665 -5.144 2.422 1.00 94.69 81 GLY A N 1
ATOM 648 C CA . GLY A 1 81 ? -1.979 -4.498 2.448 1.00 94.69 81 GLY A CA 1
ATOM 649 C C . GLY A 1 81 ? -3.103 -5.436 2.903 1.00 94.69 81 GLY A C 1
ATOM 650 O O . GLY A 1 81 ? -3.937 -5.042 3.717 1.00 94.69 81 GLY A O 1
ATOM 651 N N . GLN A 1 82 ? -3.094 -6.695 2.453 1.00 93.06 82 GLN A N 1
ATOM 652 C CA . GLN A 1 82 ? -4.046 -7.718 2.906 1.00 93.06 82 GLN A CA 1
ATOM 653 C C . GLN A 1 82 ? -3.902 -7.989 4.406 1.00 93.06 82 GLN A C 1
ATOM 655 O O . GLN A 1 82 ? -4.889 -7.985 5.143 1.00 93.06 82 GLN A O 1
ATOM 660 N N . HIS A 1 83 ? -2.665 -8.170 4.875 1.00 94.31 83 HIS A N 1
ATOM 661 C CA . HIS A 1 83 ? -2.394 -8.388 6.291 1.00 94.31 83 HIS A CA 1
ATOM 662 C C . HIS A 1 83 ? -2.773 -7.166 7.143 1.00 94.31 83 HIS A C 1
ATOM 664 O O . HIS A 1 83 ? -3.376 -7.303 8.207 1.00 94.31 83 HIS A O 1
ATOM 670 N N . LEU A 1 84 ? -2.466 -5.960 6.659 1.00 95.31 84 LEU A N 1
ATOM 671 C CA . LEU A 1 84 ? -2.812 -4.708 7.322 1.00 95.31 84 LEU A CA 1
ATOM 672 C C . LEU A 1 84 ? -4.326 -4.543 7.475 1.00 95.31 84 LEU A C 1
ATOM 674 O O . LEU A 1 84 ? -4.767 -4.104 8.531 1.00 95.31 84 LEU A O 1
ATOM 678 N N . SER A 1 85 ? -5.122 -4.919 6.470 1.00 93.19 85 SER A N 1
ATOM 679 C CA . SER A 1 85 ? -6.587 -4.875 6.558 1.00 93.19 85 SER A CA 1
ATOM 680 C C . SER A 1 85 ? -7.113 -5.741 7.711 1.00 93.19 85 SER A C 1
ATOM 682 O O . SER A 1 85 ? -7.886 -5.257 8.541 1.00 93.19 85 SER A O 1
ATOM 684 N N . ALA A 1 86 ? -6.614 -6.977 7.839 1.00 93.00 86 ALA A N 1
ATOM 685 C CA . ALA A 1 86 ? -6.955 -7.854 8.960 1.00 93.00 86 ALA A CA 1
ATOM 686 C C . ALA A 1 86 ? -6.498 -7.274 10.312 1.00 93.00 86 ALA A C 1
ATOM 688 O O . ALA A 1 86 ? -7.254 -7.295 11.285 1.00 93.00 86 ALA A O 1
ATOM 689 N N . LEU A 1 87 ? -5.291 -6.699 10.364 1.00 95.62 87 LEU A N 1
ATOM 690 C CA . LEU A 1 87 ? -4.769 -6.040 11.563 1.00 95.62 87 LEU A CA 1
ATOM 691 C C . LEU A 1 87 ? -5.639 -4.851 11.990 1.00 95.62 87 LEU A C 1
ATOM 693 O O . LEU A 1 87 ? -5.912 -4.703 13.179 1.00 95.62 87 LEU A O 1
ATOM 697 N N . CYS A 1 88 ? -6.085 -4.022 11.043 1.00 95.88 88 CYS A N 1
ATOM 698 C CA . CYS A 1 88 ? -6.949 -2.872 11.319 1.00 95.88 88 CYS A CA 1
ATOM 699 C C . CYS A 1 88 ? -8.254 -3.311 11.990 1.00 95.88 88 CYS A C 1
ATOM 701 O O . CYS A 1 88 ? -8.621 -2.748 13.016 1.00 95.88 88 CYS A O 1
ATOM 703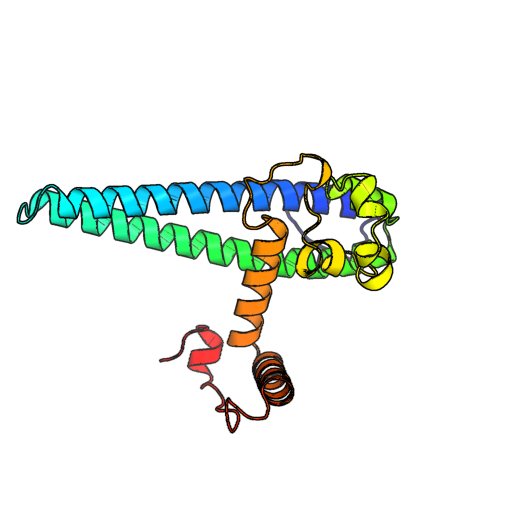 N N . GLY A 1 89 ? -8.888 -4.375 11.485 1.00 94.56 89 GLY A N 1
ATOM 704 C CA . GLY A 1 89 ? -10.117 -4.907 12.078 1.00 94.56 89 GLY A CA 1
ATOM 705 C C . GLY A 1 89 ? -9.949 -5.389 13.524 1.00 94.56 89 GLY A C 1
ATOM 706 O O . GLY A 1 89 ? -10.877 -5.273 14.321 1.00 94.56 89 GLY A O 1
ATOM 707 N N . GLU A 1 90 ? -8.776 -5.905 13.898 1.00 95.88 90 GLU A N 1
ATOM 708 C CA . GLU A 1 90 ? -8.483 -6.281 15.288 1.00 95.88 90 GLU A CA 1
ATOM 709 C C . GLU A 1 90 ? -8.077 -5.083 16.158 1.00 95.88 90 GLU A C 1
ATOM 711 O O . GLU A 1 90 ? -8.443 -5.023 17.336 1.00 95.88 90 GLU A O 1
ATOM 716 N N . LEU A 1 91 ? -7.361 -4.107 15.591 1.00 96.62 91 LEU A N 1
ATOM 717 C CA . LEU A 1 91 ? -7.023 -2.853 16.268 1.00 96.62 91 LEU A CA 1
ATOM 718 C C . LEU A 1 91 ? -8.277 -2.076 16.659 1.00 96.62 91 LEU A C 1
ATOM 720 O O . LEU A 1 91 ? -8.377 -1.662 17.812 1.00 96.62 91 LEU A O 1
ATOM 724 N N . ASP A 1 92 ? -9.249 -1.966 15.752 1.00 96.19 92 ASP A N 1
ATOM 725 C CA . ASP A 1 92 ? -10.506 -1.244 15.982 1.00 96.19 92 ASP A CA 1
ATOM 726 C C . ASP A 1 92 ? -11.321 -1.836 17.149 1.00 96.19 92 ASP A C 1
ATOM 728 O O . ASP A 1 92 ? -12.106 -1.136 17.785 1.00 96.19 92 ASP A O 1
ATOM 732 N N . LYS A 1 93 ? -11.096 -3.114 17.492 1.00 95.50 93 LYS A N 1
ATOM 733 C CA . LYS A 1 93 ? -11.753 -3.797 18.621 1.00 95.50 93 LYS A CA 1
ATOM 734 C C . LYS A 1 93 ? -10.976 -3.701 19.935 1.00 95.50 93 LYS A C 1
ATOM 736 O O . LYS A 1 93 ? -11.579 -3.754 21.005 1.00 95.50 93 LYS A O 1
ATOM 741 N N . LYS A 1 94 ? -9.640 -3.670 19.877 1.00 95.94 94 LYS A N 1
ATOM 742 C CA . LYS A 1 94 ? -8.768 -3.969 21.034 1.00 95.94 94 LYS A CA 1
ATOM 743 C C . LYS A 1 94 ? -7.801 -2.852 21.409 1.00 95.94 94 LYS A C 1
ATOM 745 O O . LYS A 1 94 ? -7.246 -2.889 22.509 1.00 95.94 94 LYS A O 1
ATOM 750 N N . ALA A 1 95 ? -7.535 -1.906 20.514 1.00 96.00 95 ALA A N 1
ATOM 751 C CA . ALA A 1 95 ? -6.580 -0.832 20.739 1.00 96.00 95 ALA A CA 1
ATOM 752 C C . ALA A 1 95 ? -7.300 0.515 20.888 1.00 96.00 95 ALA A C 1
ATOM 754 O O . ALA A 1 95 ? -8.231 0.813 20.143 1.00 96.00 95 ALA A O 1
ATOM 755 N N . PRO A 1 96 ? -6.866 1.373 21.827 1.00 95.88 96 PRO A N 1
ATOM 756 C CA . PRO A 1 96 ? -7.393 2.723 21.900 1.00 95.88 96 PRO A CA 1
ATOM 757 C C . PRO A 1 96 ? -6.952 3.525 20.670 1.00 95.88 96 PRO A C 1
ATOM 759 O O . PRO A 1 96 ? -5.790 3.475 20.259 1.00 95.88 96 PRO A O 1
ATOM 762 N N . ARG A 1 97 ? -7.867 4.331 20.124 1.00 94.38 97 ARG A N 1
ATOM 763 C CA . ARG A 1 97 ? -7.635 5.148 18.921 1.00 94.38 97 ARG A CA 1
ATOM 764 C C . ARG A 1 97 ? -6.433 6.093 19.052 1.00 94.38 97 ARG A C 1
ATOM 766 O O . ARG A 1 97 ? -5.707 6.302 18.087 1.00 94.38 97 ARG A O 1
ATOM 773 N N . SER A 1 98 ? -6.167 6.616 20.251 1.00 95.12 98 SER A N 1
ATOM 774 C CA . SER A 1 98 ? -4.973 7.432 20.525 1.00 95.12 98 SER A CA 1
ATOM 775 C C . SER A 1 98 ? -3.670 6.676 20.252 1.00 95.12 98 SER A C 1
ATOM 777 O O . SER A 1 98 ? -2.780 7.222 19.603 1.00 95.12 98 SER A O 1
ATOM 779 N N . ALA A 1 99 ? -3.585 5.404 20.653 1.00 96.94 99 ALA A N 1
ATOM 780 C CA . ALA A 1 99 ? -2.418 4.571 20.384 1.00 96.94 99 ALA A CA 1
ATOM 781 C C . ALA A 1 99 ? -2.262 4.273 18.887 1.00 96.94 99 ALA A C 1
ATOM 783 O O . ALA A 1 99 ? -1.135 4.203 18.402 1.00 96.94 99 ALA A O 1
ATOM 784 N N . VAL A 1 100 ? -3.367 4.138 18.144 1.00 97.12 100 VAL A N 1
ATOM 785 C CA . VAL A 1 100 ? -3.337 3.995 16.678 1.00 97.12 100 VAL A CA 1
ATOM 786 C C . VAL A 1 100 ? -2.771 5.257 16.025 1.00 97.12 100 VAL A C 1
ATOM 788 O O . VAL A 1 100 ? -1.861 5.158 15.203 1.00 97.12 100 VAL A O 1
ATOM 791 N N . PHE A 1 101 ? -3.230 6.446 16.426 1.00 96.38 101 PHE A N 1
ATOM 792 C CA . PHE A 1 101 ? -2.679 7.706 15.918 1.00 96.38 101 PHE A CA 1
ATOM 793 C C . PHE A 1 101 ? -1.180 7.852 16.204 1.00 96.38 101 PHE A C 1
ATOM 795 O O . PHE A 1 101 ? -0.422 8.266 15.324 1.00 96.38 101 PHE A O 1
ATOM 802 N N . ASP A 1 102 ? -0.734 7.478 17.404 1.00 95.44 102 ASP A N 1
ATOM 803 C CA . ASP A 1 102 ? 0.688 7.488 17.761 1.00 95.44 102 ASP A CA 1
ATOM 804 C C . ASP A 1 102 ? 1.482 6.476 16.918 1.00 95.44 102 ASP A C 1
ATOM 806 O O . ASP A 1 102 ? 2.537 6.799 16.363 1.00 95.44 102 ASP A O 1
ATOM 810 N N . ALA A 1 103 ? 0.943 5.267 16.741 1.00 95.75 103 ALA A N 1
ATOM 811 C CA . ALA A 1 103 ? 1.548 4.217 15.926 1.00 95.75 103 ALA A CA 1
ATOM 812 C C . ALA A 1 103 ? 1.667 4.606 14.447 1.00 95.75 103 ALA A C 1
ATOM 814 O O . ALA A 1 103 ? 2.651 4.242 13.805 1.00 95.75 103 ALA A O 1
ATOM 815 N N . LEU A 1 104 ? 0.713 5.381 13.926 1.00 94.25 104 LEU A N 1
ATOM 816 C CA . LEU A 1 104 ? 0.729 5.950 12.577 1.00 94.25 104 LEU A CA 1
ATOM 817 C C . LEU A 1 104 ? 1.547 7.245 12.473 1.00 94.25 104 LEU A C 1
ATOM 819 O O . LEU A 1 104 ? 1.882 7.647 11.362 1.00 94.25 104 LEU A O 1
ATOM 823 N N . ASN A 1 105 ? 1.986 7.830 13.597 1.00 92.25 105 ASN A N 1
ATOM 824 C CA . ASN A 1 105 ? 2.679 9.126 13.664 1.00 92.25 105 ASN A CA 1
ATOM 825 C C . ASN A 1 105 ? 1.845 10.264 13.047 1.00 92.25 105 ASN A C 1
ATOM 827 O O . ASN A 1 105 ? 2.335 11.044 12.229 1.00 92.25 105 ASN A O 1
ATOM 831 N N . VAL A 1 106 ? 0.572 10.327 13.441 1.00 91.75 106 VAL A N 1
ATOM 832 C CA . VAL A 1 106 ? -0.369 11.382 13.039 1.00 91.75 106 VAL A CA 1
ATOM 833 C C . VAL A 1 106 ? -0.189 12.606 13.933 1.00 91.75 106 VAL A C 1
ATOM 835 O O . VAL A 1 106 ? -0.153 12.481 15.165 1.00 91.75 106 VAL A O 1
ATOM 838 N N . GLY A 1 107 ? -0.092 13.788 13.328 1.00 89.62 107 GLY A N 1
ATOM 839 C CA . GLY A 1 107 ? 0.056 15.064 14.029 1.00 89.62 107 GLY A CA 1
ATOM 840 C C . GLY A 1 107 ? -1.223 15.489 14.752 1.00 89.62 107 GLY A C 1
ATOM 841 O O . GLY A 1 107 ? -2.327 15.151 14.337 1.00 89.62 107 GLY A O 1
ATOM 842 N N . THR A 1 108 ? -1.099 16.258 15.838 1.00 90.38 108 THR A N 1
ATOM 843 C CA . THR A 1 108 ? -2.255 16.689 16.651 1.00 90.38 108 THR A CA 1
ATOM 844 C C . THR A 1 108 ? -3.294 17.471 15.848 1.00 90.38 108 THR A C 1
ATOM 846 O O . THR A 1 108 ? -4.487 17.318 16.093 1.00 90.38 108 THR A O 1
ATOM 849 N N . LYS A 1 109 ? -2.854 18.285 14.879 1.00 89.81 109 LYS A N 1
ATOM 850 C CA . LYS A 1 109 ? -3.747 19.049 13.998 1.00 89.81 109 LYS A CA 1
ATOM 851 C C . LYS A 1 109 ? -4.662 18.119 13.198 1.00 89.81 109 LYS A C 1
ATOM 853 O O . LYS A 1 109 ? -5.866 18.342 13.169 1.00 89.81 109 LYS A O 1
ATOM 858 N N . ASP A 1 110 ? -4.098 17.065 12.617 1.00 90.12 110 ASP A N 1
ATOM 859 C CA . ASP A 1 110 ? -4.845 16.155 11.750 1.00 90.12 110 ASP A CA 1
ATOM 860 C C . ASP A 1 110 ? -5.767 15.246 12.560 1.00 90.12 110 ASP A C 1
ATOM 862 O O . ASP A 1 110 ? -6.897 15.013 12.158 1.00 90.12 110 ASP A O 1
ATOM 866 N N . ARG A 1 111 ? -5.351 14.818 13.763 1.00 92.25 111 ARG A N 1
ATOM 867 C CA . ARG A 1 111 ? -6.208 14.033 14.680 1.00 92.25 111 ARG A CA 1
ATOM 868 C C . ARG A 1 111 ? -7.551 14.705 14.978 1.00 92.25 111 ARG A C 1
ATOM 870 O O . ARG A 1 111 ? -8.515 14.011 15.287 1.00 92.25 111 ARG A O 1
ATOM 877 N N . CYS A 1 112 ? -7.587 16.035 14.940 1.00 90.38 112 CYS A N 1
ATOM 878 C CA . CYS A 1 112 ? -8.763 16.840 15.252 1.00 90.38 112 CYS A CA 1
ATOM 879 C C . CYS A 1 112 ? -9.425 17.448 14.007 1.00 90.38 112 CYS A C 1
ATOM 881 O O . CYS A 1 112 ? -10.310 18.289 14.169 1.00 90.38 112 CYS A O 1
ATOM 883 N N . SER A 1 113 ? -9.002 17.074 12.794 1.00 92.56 113 SER A N 1
ATOM 884 C CA . SER A 1 113 ? -9.571 17.628 11.564 1.00 92.56 113 SER A CA 1
ATOM 885 C C . SER A 1 113 ? -11.034 17.209 11.383 1.00 92.56 113 SER A C 1
ATOM 887 O O . SER A 1 113 ? -11.478 16.192 11.927 1.00 92.56 113 SER A O 1
ATOM 889 N N . ALA A 1 114 ? -11.791 17.999 10.618 1.00 94.44 114 ALA A N 1
ATOM 890 C CA . ALA A 1 114 ? -13.181 17.676 10.308 1.00 94.44 114 ALA A CA 1
ATOM 891 C C . ALA A 1 114 ? -13.277 16.348 9.539 1.00 94.44 114 ALA A C 1
ATOM 893 O O . ALA A 1 114 ? -14.120 15.515 9.857 1.00 94.44 114 ALA A O 1
ATOM 894 N N . GLU A 1 115 ? -12.345 16.092 8.617 1.00 92.31 115 GLU A N 1
ATOM 895 C CA . GLU A 1 115 ? -12.309 14.852 7.839 1.00 92.31 115 GLU A CA 1
ATOM 896 C C . GLU A 1 115 ? -12.064 13.620 8.722 1.00 92.31 115 GLU A C 1
ATOM 898 O O . GLU A 1 115 ? -12.649 12.566 8.490 1.00 92.31 115 GLU A O 1
ATOM 903 N N . VAL A 1 116 ? -11.243 13.733 9.775 1.00 93.69 116 VAL A N 1
ATOM 904 C CA . VAL A 1 116 ? -11.031 12.639 10.742 1.00 93.69 116 VAL A CA 1
ATOM 905 C C . VAL A 1 116 ? -12.267 12.368 11.595 1.00 93.69 116 VAL A C 1
ATOM 907 O O . VAL A 1 116 ? -12.498 11.222 12.002 1.00 93.69 116 VAL A O 1
ATOM 910 N N . GLN A 1 117 ? -13.055 13.403 11.881 1.00 91.69 117 GLN A N 1
ATOM 911 C CA . GLN A 1 117 ? -14.321 13.258 12.595 1.00 91.69 117 GLN A CA 1
ATOM 912 C C . GLN A 1 117 ? -15.391 12.611 11.711 1.00 91.69 117 GLN A C 1
ATOM 914 O O . GLN A 1 117 ? -16.151 11.784 12.207 1.00 91.69 117 GLN A O 1
ATOM 919 N N . GLU A 1 118 ? -15.419 12.954 10.423 1.00 93.94 118 GLU A N 1
ATOM 920 C CA . GLU A 1 118 ? -16.434 12.492 9.473 1.00 93.94 118 GLU A CA 1
ATOM 921 C C . GLU A 1 118 ? -16.129 11.101 8.894 1.00 93.94 118 GLU A C 1
ATOM 923 O O . GLU A 1 118 ? -17.014 10.251 8.844 1.00 93.94 118 GLU A O 1
ATOM 928 N N . TYR A 1 119 ? -14.875 10.838 8.514 1.00 92.38 119 TYR A N 1
ATOM 929 C CA . TYR A 1 119 ? -14.478 9.640 7.760 1.00 92.38 119 TYR A CA 1
ATOM 930 C C . TYR A 1 119 ? -13.460 8.749 8.486 1.00 92.38 119 TYR A C 1
ATOM 932 O O . TYR A 1 119 ? -13.087 7.695 7.984 1.00 92.38 119 TYR A O 1
ATOM 940 N N . GLY A 1 120 ? -12.957 9.160 9.653 1.00 91.00 120 GLY A N 1
ATOM 941 C CA . GLY A 1 120 ? -11.868 8.470 10.354 1.00 91.00 120 GLY A CA 1
ATOM 942 C C . GLY A 1 120 ? -12.307 7.383 11.340 1.00 91.00 120 GLY A C 1
ATOM 943 O O . GLY A 1 120 ? -11.563 7.099 12.280 1.00 91.00 120 GLY A O 1
ATOM 944 N N . ASP A 1 121 ? -13.511 6.842 11.194 1.00 92.31 121 ASP A N 1
ATOM 945 C CA . ASP A 1 121 ? -14.159 5.896 12.114 1.00 92.31 121 ASP A CA 1
ATOM 946 C C . ASP A 1 121 ? -13.378 4.589 12.339 1.00 92.31 121 ASP A C 1
ATOM 948 O O . ASP A 1 121 ? -13.382 4.058 13.450 1.00 92.31 121 ASP A O 1
ATOM 952 N N .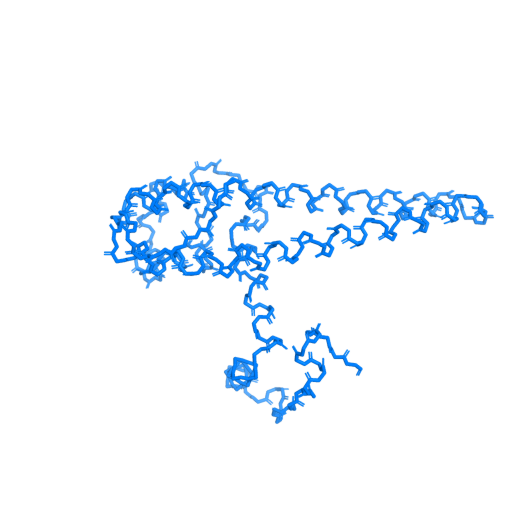 THR A 1 122 ? -12.662 4.114 11.321 1.00 95.81 122 THR A N 1
ATOM 953 C CA . THR A 1 122 ? -11.875 2.872 11.355 1.00 95.81 122 THR A CA 1
ATOM 954 C C . THR A 1 122 ? -10.391 3.122 11.109 1.00 95.81 122 THR A C 1
ATOM 956 O O . THR A 1 122 ? -10.000 4.048 10.390 1.00 95.81 122 THR A O 1
ATOM 959 N N . THR A 1 123 ? -9.530 2.254 11.652 1.00 95.94 123 THR A N 1
ATOM 960 C CA . THR A 1 123 ? -8.075 2.340 11.438 1.00 95.94 123 THR A CA 1
ATOM 961 C C . THR A 1 123 ? -7.723 2.242 9.955 1.00 95.94 123 THR A C 1
ATOM 963 O O . THR A 1 123 ? -6.821 2.942 9.490 1.00 95.94 123 THR A O 1
ATOM 966 N N . ILE A 1 124 ? -8.454 1.424 9.188 1.00 95.00 124 ILE A N 1
ATOM 967 C CA . ILE A 1 124 ? -8.223 1.319 7.747 1.00 95.00 124 ILE A CA 1
ATOM 968 C C . ILE A 1 124 ? -8.565 2.626 7.027 1.00 95.00 124 ILE A C 1
ATOM 970 O O . ILE A 1 124 ? -7.804 3.017 6.150 1.00 95.00 124 ILE A O 1
ATOM 974 N N . ASN A 1 125 ? -9.609 3.359 7.432 1.00 94.44 125 ASN A N 1
ATOM 975 C CA . ASN A 1 125 ? -9.944 4.652 6.828 1.00 94.44 125 ASN A CA 1
ATOM 976 C C . ASN A 1 125 ? -8.901 5.728 7.144 1.00 94.44 125 ASN A C 1
ATOM 978 O O . ASN A 1 125 ? -8.513 6.483 6.250 1.00 94.44 125 ASN A O 1
ATOM 982 N N . LEU A 1 126 ? -8.354 5.745 8.366 1.00 94.75 126 LEU A N 1
ATOM 983 C CA . LEU A 1 126 ? -7.245 6.644 8.720 1.00 94.75 126 LEU A CA 1
ATOM 984 C C . LEU A 1 126 ? -6.029 6.465 7.788 1.00 94.75 126 LEU A C 1
ATOM 986 O O . LEU A 1 126 ? -5.322 7.429 7.496 1.00 94.75 126 LEU A O 1
ATOM 990 N N . ILE A 1 127 ? -5.787 5.237 7.317 1.00 94.31 127 ILE A N 1
ATOM 991 C CA . ILE A 1 127 ? -4.645 4.883 6.461 1.00 94.31 127 ILE A CA 1
ATOM 992 C C . ILE A 1 127 ? -4.986 5.008 4.967 1.00 94.31 127 ILE A C 1
ATOM 994 O O . ILE A 1 127 ? -4.250 5.635 4.207 1.00 94.31 127 ILE A O 1
ATOM 998 N N . ALA A 1 128 ? -6.064 4.367 4.521 1.00 90.12 128 ALA A N 1
ATOM 999 C CA . ALA A 1 128 ? -6.397 4.167 3.113 1.00 90.12 128 ALA A CA 1
ATOM 1000 C C . ALA A 1 128 ? -7.192 5.332 2.505 1.00 90.12 128 ALA A C 1
ATOM 1002 O O . ALA A 1 128 ? -7.025 5.616 1.323 1.00 90.12 128 ALA A O 1
ATOM 1003 N N . VAL A 1 129 ? -8.021 6.013 3.302 1.00 87.38 129 VAL A N 1
ATOM 1004 C CA . VAL A 1 129 ? -8.872 7.120 2.831 1.00 87.38 129 VAL A CA 1
ATOM 1005 C C . VAL A 1 129 ? -8.229 8.461 3.157 1.00 87.38 129 VAL A C 1
ATOM 1007 O O . VAL A 1 129 ? -7.995 9.270 2.268 1.00 87.38 129 VAL A O 1
ATOM 1010 N N . LEU A 1 130 ? -7.888 8.677 4.428 1.00 90.38 130 LEU A N 1
ATOM 1011 C CA . LEU A 1 130 ? -7.357 9.958 4.898 1.00 90.38 130 LEU A CA 1
ATOM 1012 C C . LEU A 1 130 ? -5.835 10.083 4.746 1.00 90.38 130 LEU A C 1
ATOM 1014 O O . LEU A 1 130 ? -5.296 11.167 4.940 1.00 90.38 130 LEU A O 1
ATOM 1018 N N . ALA A 1 131 ? -5.141 8.985 4.418 1.00 90.88 131 ALA A N 1
ATOM 1019 C CA . ALA A 1 131 ? -3.693 8.949 4.196 1.00 90.88 131 ALA A CA 1
ATOM 1020 C C . ALA A 1 131 ? -2.872 9.642 5.305 1.00 90.88 131 ALA A C 1
ATOM 1022 O O . ALA A 1 131 ? -1.858 10.282 5.038 1.00 90.88 131 ALA A O 1
ATOM 1023 N N . LEU A 1 132 ? -3.286 9.489 6.569 1.00 89.81 132 LEU A N 1
ATOM 1024 C CA . LEU A 1 132 ? -2.724 10.245 7.700 1.00 89.81 132 LEU A CA 1
ATOM 1025 C C . LEU A 1 132 ? -1.372 9.729 8.188 1.00 89.81 132 LEU A C 1
ATOM 1027 O O . LEU A 1 132 ? -0.779 10.309 9.101 1.00 89.81 132 LEU A O 1
ATOM 1031 N N . GLU A 1 133 ? -0.894 8.612 7.640 1.00 89.38 133 GLU A N 1
ATOM 1032 C CA . GLU A 1 133 ? 0.400 8.053 8.008 1.00 89.38 133 GLU A CA 1
ATOM 1033 C C . GLU A 1 133 ? 1.477 9.148 7.946 1.00 89.38 133 GLU A C 1
ATOM 1035 O O . GLU A 1 133 ? 1.658 9.807 6.930 1.00 89.38 133 GLU A O 1
ATOM 1040 N N . ASN A 1 134 ? 2.215 9.328 9.042 1.00 86.12 134 ASN A N 1
ATOM 1041 C CA . ASN A 1 134 ? 3.332 10.271 9.147 1.00 86.12 134 ASN A CA 1
ATOM 1042 C C . ASN A 1 134 ? 2.989 11.749 8.959 1.00 86.12 134 ASN A C 1
ATOM 1044 O O . ASN A 1 134 ? 3.914 12.552 8.799 1.00 86.12 134 ASN A O 1
ATOM 1048 N N . SER A 1 135 ? 1.718 12.135 9.059 1.00 83.81 135 SER A N 1
ATOM 1049 C CA . SER A 1 135 ? 1.320 13.537 8.924 1.00 83.81 135 SER A CA 1
ATOM 1050 C C . SER A 1 135 ? 2.047 14.467 9.916 1.00 83.81 135 SER A C 1
ATOM 1052 O O . SER A 1 135 ? 2.342 15.615 9.593 1.00 83.81 135 SER A O 1
ATOM 1054 N N . ALA A 1 136 ? 2.484 13.955 11.079 1.00 80.62 136 ALA A N 1
ATOM 1055 C CA . ALA A 1 136 ? 3.276 14.714 12.054 1.00 80.62 136 ALA A CA 1
ATOM 1056 C C . ALA A 1 136 ? 4.654 15.176 11.540 1.00 80.62 136 ALA A C 1
ATOM 1058 O O . ALA A 1 136 ? 5.242 16.087 12.117 1.00 80.62 136 ALA A O 1
ATOM 1059 N N . THR A 1 137 ? 5.204 14.534 10.503 1.00 77.94 137 THR A N 1
ATOM 1060 C CA . THR A 1 137 ? 6.545 14.864 9.979 1.00 77.94 137 THR A CA 1
ATOM 1061 C C . THR A 1 137 ? 6.551 15.971 8.932 1.00 77.94 137 THR A C 1
ATOM 1063 O O . THR A 1 137 ? 7.634 16.418 8.569 1.00 77.94 137 THR A O 1
ATOM 1066 N N . GLY A 1 138 ? 5.384 16.425 8.456 1.00 62.12 138 GLY A N 1
ATOM 1067 C CA . GLY A 1 138 ? 5.284 17.533 7.497 1.00 62.12 138 GLY A CA 1
ATOM 1068 C C . GLY A 1 138 ? 6.020 17.300 6.173 1.00 62.12 138 GLY A C 1
ATOM 1069 O O . GLY A 1 138 ? 6.327 18.256 5.471 1.00 62.12 138 GLY A O 1
ATOM 1070 N N . SER A 1 139 ? 6.357 16.049 5.840 1.00 55.41 139 SER A N 1
ATOM 1071 C CA . SER A 1 139 ? 7.045 15.723 4.594 1.00 55.41 139 SER A CA 1
ATOM 1072 C C . SER A 1 139 ? 6.036 15.776 3.448 1.00 55.41 139 SER A C 1
ATOM 1074 O O . SER A 1 139 ? 5.378 14.784 3.146 1.00 55.41 139 SER A O 1
ATOM 1076 N N . GLU A 1 140 ? 5.927 16.948 2.822 1.00 50.75 140 GLU A N 1
ATOM 1077 C CA . GLU A 1 140 ? 5.199 17.157 1.560 1.00 50.75 140 GLU A CA 1
ATOM 1078 C C . GLU A 1 140 ? 5.811 16.343 0.397 1.00 50.75 140 GLU A C 1
ATOM 1080 O O . GLU A 1 140 ? 5.177 16.150 -0.634 1.00 50.75 140 GLU A O 1
ATOM 1085 N N . ASP A 1 141 ? 7.022 15.802 0.583 1.00 51.41 141 ASP A N 1
ATOM 1086 C CA . ASP A 1 141 ? 7.782 15.059 -0.431 1.00 51.41 141 ASP A CA 1
ATOM 1087 C C . ASP A 1 141 ? 7.330 13.600 -0.639 1.00 51.41 141 ASP A C 1
ATOM 1089 O O . ASP A 1 141 ? 7.836 12.911 -1.532 1.00 51.41 141 ASP A O 1
ATOM 1093 N N . ILE A 1 142 ? 6.407 13.082 0.179 1.00 58.72 142 ILE A N 1
ATOM 1094 C CA . ILE A 1 142 ? 5.867 11.727 0.010 1.00 58.72 142 ILE A CA 1
ATOM 1095 C C . ILE A 1 142 ? 4.524 11.824 -0.719 1.00 58.72 142 ILE A C 1
ATOM 1097 O O . ILE A 1 142 ? 3.477 11.953 -0.094 1.00 58.72 142 ILE A O 1
ATOM 1101 N N . GLU A 1 143 ? 4.568 11.718 -2.052 1.00 62.75 143 GLU A N 1
ATOM 1102 C CA . GLU A 1 143 ? 3.387 11.770 -2.935 1.00 62.75 143 GLU A CA 1
ATOM 1103 C C . GLU A 1 143 ? 2.310 10.736 -2.549 1.00 62.75 143 GLU A C 1
ATOM 1105 O O . GLU A 1 143 ? 1.118 11.008 -2.645 1.00 62.75 143 GLU A O 1
ATOM 1110 N N . ILE A 1 144 ? 2.721 9.549 -2.083 1.00 75.25 144 ILE A N 1
ATOM 1111 C CA . ILE A 1 144 ? 1.817 8.493 -1.609 1.00 75.25 144 ILE A CA 1
ATOM 1112 C C . ILE A 1 144 ? 2.393 7.874 -0.338 1.00 75.25 144 ILE A C 1
ATOM 1114 O O . ILE A 1 144 ? 3.519 7.364 -0.343 1.00 75.25 144 ILE A O 1
ATOM 1118 N N . GLN A 1 145 ? 1.610 7.872 0.744 1.00 88.06 145 GLN A N 1
ATOM 1119 C CA . GLN A 1 145 ? 2.026 7.254 2.001 1.00 88.06 145 GLN A CA 1
ATOM 1120 C C . GLN A 1 145 ? 2.239 5.735 1.835 1.00 88.06 145 GLN A C 1
ATOM 1122 O O . GLN A 1 145 ? 1.410 5.069 1.212 1.00 88.06 145 GLN A O 1
ATOM 1127 N N . PRO A 1 146 ? 3.318 5.141 2.378 1.00 91.62 146 PRO A N 1
ATOM 1128 C CA . PRO A 1 146 ? 3.652 3.742 2.110 1.00 91.62 146 PRO A CA 1
ATOM 1129 C C . PRO A 1 146 ? 2.577 2.718 2.498 1.00 91.62 146 PRO A C 1
ATOM 1131 O O . PRO A 1 146 ? 2.323 1.791 1.730 1.00 91.62 146 PRO A O 1
ATOM 1134 N N . LEU A 1 147 ? 1.926 2.866 3.656 1.00 94.50 147 LEU A N 1
ATOM 1135 C CA . LEU A 1 147 ? 0.837 1.966 4.051 1.00 94.50 147 LEU A CA 1
ATOM 1136 C C . LEU A 1 147 ? -0.390 2.150 3.153 1.00 94.50 147 LEU A C 1
ATOM 1138 O O . LEU A 1 147 ? -1.008 1.163 2.761 1.00 94.50 147 LEU A O 1
ATOM 1142 N N . ASN A 1 148 ? -0.700 3.393 2.772 1.00 93.94 148 ASN A N 1
ATOM 1143 C CA . ASN A 1 148 ? -1.765 3.695 1.816 1.00 93.94 148 ASN A CA 1
ATOM 1144 C C . ASN A 1 148 ? -1.504 3.027 0.452 1.00 93.94 148 ASN A C 1
ATOM 1146 O O . ASN A 1 148 ? -2.398 2.395 -0.118 1.00 93.94 148 ASN A O 1
ATOM 1150 N N . TRP A 1 149 ? -0.259 3.083 -0.031 1.00 92.88 149 TRP A N 1
ATOM 1151 C CA . TRP A 1 149 ? 0.155 2.397 -1.252 1.00 92.88 149 TRP A CA 1
ATOM 1152 C C . TRP A 1 149 ? -0.072 0.883 -1.153 1.00 92.88 149 TRP A C 1
ATOM 1154 O O . TRP A 1 149 ? -0.654 0.298 -2.067 1.00 92.88 149 TRP A O 1
ATOM 1164 N N . CYS A 1 150 ? 0.309 0.249 -0.038 1.00 94.38 150 CYS A N 1
ATOM 1165 C CA . CYS A 1 150 ? 0.069 -1.180 0.185 1.00 94.38 150 CYS A CA 1
ATOM 1166 C C . CYS A 1 150 ? -1.430 -1.529 0.205 1.00 94.38 150 CYS A C 1
ATOM 1168 O O . CYS A 1 150 ? -1.833 -2.479 -0.468 1.00 94.38 150 CYS A O 1
ATOM 1170 N N . CYS A 1 151 ? -2.268 -0.745 0.897 1.00 94.00 151 CYS A N 1
ATOM 1171 C CA . CYS A 1 151 ? -3.729 -0.909 0.861 1.00 94.00 151 CYS A CA 1
ATOM 1172 C C . CYS A 1 151 ? -4.266 -0.835 -0.572 1.00 94.00 151 CYS A C 1
ATOM 1174 O O . CYS A 1 151 ? -5.059 -1.677 -0.988 1.00 94.00 151 CYS A O 1
ATOM 1176 N N . THR A 1 152 ? -3.785 0.138 -1.345 1.00 92.06 152 THR A N 1
ATOM 1177 C CA . THR A 1 152 ? -4.186 0.331 -2.742 1.00 92.06 152 THR A CA 1
ATOM 1178 C C . THR A 1 152 ? -3.791 -0.864 -3.609 1.00 92.06 152 THR A C 1
ATOM 1180 O O . THR A 1 152 ? -4.605 -1.343 -4.397 1.00 92.06 152 THR A O 1
ATOM 1183 N N . GLN A 1 153 ? -2.570 -1.394 -3.454 1.00 91.75 153 GLN A N 1
ATOM 1184 C CA . GLN A 1 153 ? -2.144 -2.594 -4.184 1.00 91.75 153 GLN A CA 1
ATOM 1185 C C . GLN A 1 153 ? -3.016 -3.804 -3.827 1.00 91.75 153 GLN A C 1
ATOM 1187 O O . GLN A 1 153 ? -3.461 -4.517 -4.726 1.00 91.75 153 GLN A O 1
ATOM 1192 N N . ALA A 1 154 ? -3.302 -4.015 -2.539 1.00 92.81 154 ALA A N 1
ATOM 1193 C CA . ALA A 1 154 ? -4.166 -5.101 -2.085 1.00 92.81 154 ALA A CA 1
ATOM 1194 C C . ALA A 1 154 ? -5.591 -4.985 -2.648 1.00 92.81 154 ALA A C 1
ATOM 1196 O O . ALA A 1 154 ? -6.133 -5.977 -3.135 1.00 92.81 154 ALA A O 1
ATOM 1197 N N . LEU A 1 155 ? -6.160 -3.775 -2.654 1.00 90.81 155 LEU A N 1
ATOM 1198 C CA . LEU A 1 155 ? -7.470 -3.493 -3.237 1.00 90.81 155 LEU A CA 1
ATOM 1199 C C . LEU A 1 155 ? -7.489 -3.785 -4.743 1.00 90.81 155 LEU A C 1
ATOM 1201 O O . LEU A 1 155 ? -8.345 -4.524 -5.222 1.00 90.81 155 LEU A O 1
ATOM 1205 N N . MET A 1 156 ? -6.515 -3.255 -5.490 1.00 89.06 156 MET A N 1
ATOM 1206 C CA . MET A 1 156 ? -6.390 -3.493 -6.932 1.00 89.06 156 MET A CA 1
ATOM 1207 C C . MET A 1 156 ? -6.214 -4.975 -7.264 1.00 89.06 156 MET A C 1
ATOM 1209 O O . MET A 1 156 ? -6.784 -5.457 -8.242 1.00 89.06 156 MET A O 1
ATOM 1213 N N . HIS A 1 157 ? -5.442 -5.702 -6.457 1.00 90.25 157 HIS A N 1
ATOM 1214 C CA . HIS A 1 157 ? -5.290 -7.143 -6.606 1.00 90.25 157 HIS A CA 1
ATOM 1215 C C . HIS A 1 157 ? -6.615 -7.868 -6.351 1.00 90.25 157 HIS A C 1
ATOM 1217 O O . HIS A 1 157 ? -7.015 -8.712 -7.151 1.00 90.25 157 HIS A O 1
ATOM 1223 N N . ALA A 1 158 ? -7.321 -7.529 -5.272 1.00 88.31 158 ALA A N 1
ATOM 1224 C CA . ALA A 1 158 ? -8.592 -8.154 -4.922 1.00 88.31 158 ALA A CA 1
ATOM 1225 C C . ALA A 1 158 ? -9.671 -7.905 -5.991 1.00 88.31 158 ALA A C 1
ATOM 1227 O O . ALA A 1 158 ? -10.289 -8.863 -6.441 1.00 88.31 158 ALA A O 1
ATOM 1228 N N . MET A 1 159 ? -9.802 -6.676 -6.506 1.00 86.75 159 MET A N 1
ATOM 1229 C CA . MET A 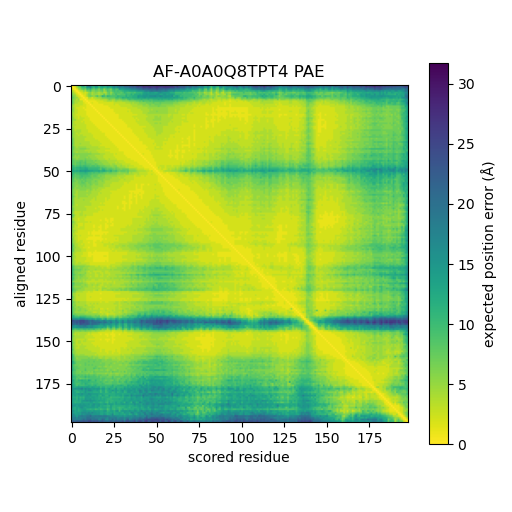1 159 ? -10.717 -6.355 -7.616 1.00 86.75 159 MET A CA 1
ATOM 1230 C C . MET A 1 159 ? -10.429 -7.154 -8.897 1.00 86.75 159 MET A C 1
ATOM 1232 O O . MET A 1 159 ? -11.308 -7.315 -9.733 1.00 86.75 159 MET A O 1
ATOM 1236 N N . ARG A 1 160 ? -9.197 -7.643 -9.087 1.00 84.62 160 ARG A N 1
ATOM 1237 C CA . ARG A 1 160 ? -8.813 -8.419 -10.278 1.00 84.62 160 ARG A CA 1
ATOM 1238 C C . ARG A 1 160 ? -8.899 -9.924 -10.103 1.00 84.62 160 ARG A C 1
ATOM 1240 O O . ARG A 1 160 ? -8.956 -10.631 -11.100 1.00 84.62 160 ARG A O 1
ATOM 1247 N N . THR A 1 161 ? -8.840 -10.404 -8.868 1.00 84.50 161 THR A N 1
ATOM 1248 C CA . THR A 1 161 ? -8.692 -11.835 -8.554 1.00 84.50 161 THR A CA 1
ATOM 1249 C C . THR A 1 161 ? -9.907 -12.410 -7.831 1.00 84.50 161 THR A C 1
ATOM 1251 O O . THR A 1 161 ? -10.092 -13.623 -7.817 1.00 84.50 161 THR A O 1
ATOM 1254 N N . ASN A 1 162 ? -10.773 -11.557 -7.276 1.00 86.56 162 ASN A N 1
ATOM 1255 C CA . ASN A 1 162 ? -12.032 -11.941 -6.656 1.00 86.56 162 ASN A CA 1
ATOM 1256 C C . ASN A 1 162 ? -13.207 -11.489 -7.535 1.00 86.56 162 ASN A C 1
ATOM 1258 O O . ASN A 1 162 ? -13.445 -10.295 -7.702 1.00 86.56 162 ASN A O 1
ATOM 1262 N N . ARG A 1 163 ? -13.966 -12.459 -8.053 1.00 87.25 163 ARG A N 1
ATOM 1263 C CA . ARG A 1 163 ? -15.125 -12.241 -8.931 1.00 87.25 163 ARG A CA 1
ATOM 1264 C C . ARG A 1 163 ? -16.218 -11.372 -8.303 1.00 87.25 163 ARG A C 1
ATOM 1266 O O . ARG A 1 163 ? -16.798 -10.539 -8.992 1.00 87.25 163 ARG A O 1
ATOM 1273 N N . GLU A 1 164 ? -16.526 -11.575 -7.024 1.00 89.19 164 GLU A N 1
ATOM 1274 C CA . GLU A 1 164 ? -17.577 -10.810 -6.341 1.00 89.19 164 GLU A CA 1
ATOM 1275 C C . GLU A 1 164 ? -17.172 -9.345 -6.207 1.00 89.19 164 GLU A C 1
ATOM 1277 O O . GLU A 1 164 ? -17.965 -8.448 -6.486 1.00 89.19 164 GLU A O 1
ATOM 1282 N N . MET A 1 165 ? -15.908 -9.109 -5.848 1.00 87.56 165 MET A N 1
ATOM 1283 C CA . MET A 1 165 ? -15.368 -7.763 -5.709 1.00 87.56 165 MET A CA 1
ATOM 1284 C C . MET A 1 165 ? -15.224 -7.048 -7.055 1.00 87.56 165 MET A C 1
ATOM 1286 O O . MET A 1 165 ? -15.504 -5.857 -7.142 1.00 87.56 165 MET A O 1
ATOM 1290 N N . ASP A 1 166 ? -14.813 -7.769 -8.096 1.00 87.88 166 ASP A N 1
ATOM 1291 C CA . ASP A 1 166 ? -14.726 -7.271 -9.471 1.00 87.88 166 ASP A CA 1
ATOM 1292 C C . ASP A 1 166 ? -16.083 -6.765 -9.970 1.00 87.88 166 ASP A C 1
ATOM 1294 O O . ASP A 1 166 ? -16.214 -5.621 -10.406 1.00 87.88 166 ASP A O 1
ATOM 1298 N N . LYS A 1 167 ? -17.117 -7.599 -9.814 1.00 89.75 167 LYS A N 1
ATOM 1299 C CA . LYS A 1 167 ? -18.479 -7.239 -10.197 1.00 89.75 167 LYS A CA 1
ATOM 1300 C C . LYS A 1 167 ? -19.002 -6.064 -9.373 1.00 89.75 167 LYS A C 1
ATOM 1302 O O . LYS A 1 167 ? -19.513 -5.108 -9.944 1.00 89.75 167 LYS A O 1
ATOM 1307 N N . ALA A 1 168 ? -18.843 -6.105 -8.050 1.00 90.56 168 ALA A N 1
ATOM 1308 C CA . ALA A 1 168 ? -19.297 -5.022 -7.180 1.00 90.56 168 ALA A CA 1
ATOM 1309 C C . ALA A 1 168 ? -18.624 -3.683 -7.527 1.00 90.56 168 ALA A C 1
ATOM 1311 O O . ALA A 1 168 ? -19.287 -2.648 -7.544 1.00 90.56 168 ALA A O 1
ATOM 1312 N N . ALA A 1 169 ? -17.323 -3.699 -7.841 1.00 88.00 169 ALA A N 1
ATOM 1313 C CA . ALA A 1 169 ? -16.596 -2.508 -8.264 1.00 88.00 169 ALA A CA 1
ATOM 1314 C C . ALA A 1 169 ? -17.089 -1.980 -9.621 1.00 88.00 169 ALA A C 1
ATOM 1316 O O . ALA A 1 169 ? -17.235 -0.768 -9.776 1.00 88.00 169 ALA A O 1
ATOM 1317 N N . HIS A 1 170 ? -17.372 -2.867 -10.583 1.00 89.31 170 HIS A N 1
ATOM 1318 C CA . HIS A 1 170 ? -17.955 -2.488 -11.874 1.00 89.31 170 HIS A CA 1
ATOM 1319 C C . HIS A 1 170 ? -19.334 -1.853 -11.709 1.00 89.31 170 HIS A C 1
ATOM 1321 O O . HIS A 1 170 ? -19.565 -0.763 -12.227 1.00 89.31 170 HIS A O 1
ATOM 1327 N N . ASP A 1 171 ? -20.226 -2.506 -10.964 1.00 92.06 171 ASP A N 1
ATOM 1328 C CA . ASP A 1 171 ? -21.600 -2.046 -10.755 1.00 92.06 171 ASP A CA 1
ATOM 1329 C C . ASP A 1 171 ? -21.611 -0.672 -10.060 1.00 92.06 171 ASP A C 1
ATOM 1331 O O . ASP A 1 171 ? -22.262 0.258 -10.540 1.00 92.06 171 ASP A O 1
ATOM 1335 N N . ALA A 1 172 ? -20.804 -0.502 -9.005 1.00 89.19 172 ALA A N 1
ATOM 1336 C CA . ALA A 1 172 ? -20.664 0.775 -8.303 1.00 89.19 172 ALA A CA 1
ATOM 1337 C C . ALA A 1 172 ? -20.063 1.879 -9.192 1.00 89.19 172 ALA A C 1
ATOM 1339 O O . ALA A 1 172 ? -20.534 3.017 -9.181 1.00 89.19 172 ALA A O 1
ATOM 1340 N N . ALA A 1 173 ? -19.037 1.564 -9.991 1.00 88.69 173 ALA A N 1
ATOM 1341 C CA . ALA A 1 173 ? -18.466 2.528 -10.929 1.00 88.69 173 ALA A CA 1
ATOM 1342 C C . ALA A 1 173 ? -19.497 2.940 -11.989 1.00 88.69 173 ALA A C 1
ATOM 1344 O O . ALA A 1 173 ? -19.644 4.122 -12.288 1.00 88.69 173 ALA A O 1
ATOM 1345 N N . ASN A 1 174 ? -20.259 1.996 -12.531 1.00 89.12 174 ASN A N 1
ATOM 1346 C CA . ASN A 1 174 ? -21.314 2.308 -13.486 1.00 89.12 174 ASN A CA 1
ATOM 1347 C C . ASN A 1 174 ? -22.405 3.197 -12.898 1.00 89.12 174 ASN A C 1
ATOM 1349 O O . ASN A 1 174 ? -22.866 4.102 -13.588 1.00 89.12 174 ASN A O 1
ATOM 1353 N N . GLU A 1 175 ? -22.802 2.975 -11.646 1.00 92.75 175 GLU A N 1
ATOM 1354 C CA . GLU A 1 175 ? -23.769 3.838 -10.968 1.00 92.75 175 GLU A CA 1
ATOM 1355 C C . GLU A 1 175 ? -23.253 5.283 -10.875 1.00 92.75 175 GLU A C 1
ATOM 1357 O O . GLU A 1 175 ? -23.937 6.217 -11.292 1.00 92.75 175 GLU A O 1
ATOM 1362 N N . VAL A 1 176 ? -22.008 5.468 -10.425 1.00 91.62 176 VAL A N 1
ATOM 1363 C CA . VAL A 1 176 ? -21.388 6.798 -10.272 1.00 91.62 176 VAL A CA 1
ATOM 1364 C C . VAL A 1 176 ? -21.174 7.498 -11.616 1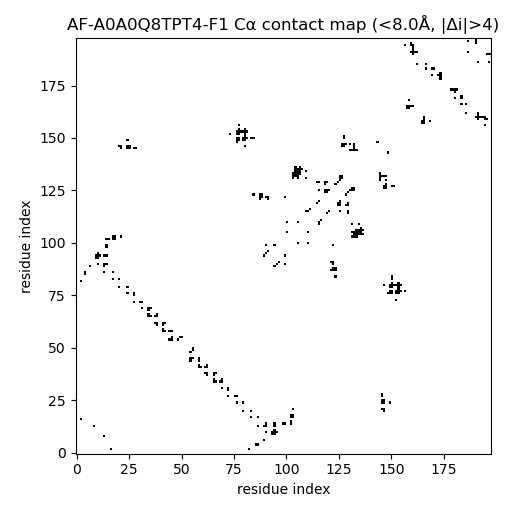.00 91.62 176 VAL A C 1
ATOM 1366 O O . VAL A 1 176 ? -21.366 8.709 -11.736 1.00 91.62 176 VAL A O 1
ATOM 1369 N N . PHE A 1 177 ? -20.773 6.748 -12.641 1.00 90.81 177 PHE A N 1
ATOM 1370 C CA . PHE A 1 177 ? -20.435 7.283 -13.959 1.00 90.81 177 PHE A CA 1
ATOM 1371 C C . PHE A 1 177 ? -21.586 7.164 -14.973 1.00 90.81 177 PHE A C 1
ATOM 1373 O O . PHE A 1 177 ? -21.347 7.223 -16.178 1.00 90.81 177 PHE A O 1
ATOM 1380 N N . ASN A 1 178 ? -22.837 7.040 -14.510 1.00 89.44 178 ASN A N 1
ATOM 1381 C CA . ASN A 1 178 ? -24.051 7.021 -15.340 1.00 89.44 178 ASN A CA 1
ATOM 1382 C C . ASN A 1 178 ? -24.018 5.984 -16.485 1.00 89.44 178 ASN A C 1
ATOM 1384 O O . ASN A 1 178 ? -24.382 6.282 -17.623 1.00 89.44 178 ASN A O 1
ATOM 1388 N N . GLY A 1 179 ? -23.559 4.766 -16.195 1.00 85.50 179 GLY A N 1
ATOM 1389 C CA . GLY A 1 179 ? -23.517 3.645 -17.138 1.00 85.50 179 GLY A CA 1
ATOM 1390 C C . GLY A 1 179 ? -22.372 3.693 -18.155 1.00 85.50 179 GLY A C 1
ATOM 1391 O O . GLY A 1 179 ? -22.413 2.963 -19.144 1.00 85.50 179 GLY A O 1
ATOM 1392 N N . ALA A 1 180 ? -21.353 4.535 -17.940 1.00 88.19 180 ALA A N 1
ATOM 1393 C CA . ALA A 1 180 ? -20.256 4.745 -18.890 1.00 88.19 180 ALA A CA 1
ATOM 1394 C C . ALA A 1 180 ? -19.466 3.477 -19.273 1.00 88.19 180 ALA A C 1
ATOM 1396 O O . ALA A 1 180 ? -18.829 3.462 -20.327 1.00 88.19 180 ALA A O 1
ATOM 1397 N N . PHE A 1 181 ? -19.488 2.428 -18.447 1.00 85.06 181 PHE A N 1
ATOM 1398 C CA . PHE A 1 181 ? -18.706 1.207 -18.660 1.00 85.06 181 PHE A CA 1
ATOM 1399 C C . PHE A 1 181 ? -19.520 0.044 -19.248 1.00 85.06 181 PHE A C 1
ATOM 1401 O O . PHE A 1 181 ? -18.940 -1.000 -19.539 1.00 85.06 181 PHE A O 1
ATOM 1408 N N . GLY A 1 182 ? -20.830 0.217 -19.468 1.00 88.56 182 GLY A N 1
ATOM 1409 C CA . GLY A 1 182 ? -21.697 -0.804 -20.071 1.00 88.56 182 GLY A CA 1
ATOM 1410 C C . GLY A 1 182 ? -21.864 -2.065 -19.214 1.00 88.56 182 GLY A C 1
ATOM 1411 O O . GLY A 1 182 ? -21.610 -2.053 -18.011 1.00 88.56 182 GLY A O 1
ATOM 1412 N N . ASP A 1 183 ? -22.310 -3.165 -19.817 1.00 88.31 183 ASP A N 1
ATOM 1413 C CA . ASP A 1 183 ? -22.548 -4.414 -19.083 1.00 88.31 183 ASP A CA 1
ATOM 1414 C C . ASP A 1 183 ? -21.248 -5.027 -18.548 1.00 88.31 183 ASP A C 1
ATOM 1416 O O . ASP A 1 183 ? -20.206 -5.003 -19.208 1.00 88.31 183 ASP A O 1
ATOM 1420 N N . PHE A 1 184 ? -21.321 -5.622 -17.355 1.00 87.38 184 PHE A N 1
ATOM 1421 C CA . PHE A 1 184 ? -20.185 -6.319 -16.758 1.00 87.38 184 PHE A CA 1
ATOM 1422 C C . PHE A 1 184 ? -19.738 -7.489 -17.644 1.00 87.38 184 PHE A C 1
ATOM 1424 O O . PHE A 1 184 ? -20.495 -8.432 -17.885 1.00 87.38 184 PHE A O 1
ATOM 1431 N N . GLN A 1 185 ? -18.486 -7.436 -18.096 1.00 84.69 185 GLN A N 1
ATOM 1432 C CA . GLN A 1 185 ? -17.828 -8.524 -18.813 1.00 84.69 185 GLN A CA 1
ATOM 1433 C C . GLN A 1 185 ? -17.007 -9.337 -17.816 1.00 84.69 185 GLN A C 1
ATOM 1435 O O . GLN A 1 185 ? -15.980 -8.878 -17.314 1.00 84.69 185 GLN A O 1
ATOM 1440 N N . GLU A 1 186 ? -17.479 -10.544 -17.514 1.00 83.62 186 GLU A N 1
ATOM 1441 C CA . GLU A 1 186 ? -16.800 -11.422 -16.571 1.00 83.62 186 GLU A CA 1
ATOM 1442 C C . GLU A 1 186 ? -15.460 -11.905 -17.137 1.00 83.62 186 GLU A C 1
ATOM 1444 O O . GLU A 1 186 ? -15.375 -12.338 -18.289 1.00 83.62 186 GLU A O 1
ATOM 1449 N N . ARG A 1 187 ? -14.412 -11.870 -16.308 1.00 83.44 187 ARG A N 1
ATOM 1450 C CA . ARG A 1 187 ? -13.112 -12.437 -16.676 1.00 83.44 187 ARG A CA 1
ATOM 1451 C C . ARG A 1 187 ? -13.174 -13.960 -16.672 1.00 83.44 187 ARG A C 1
ATOM 1453 O O . ARG A 1 187 ? -13.902 -14.588 -15.905 1.00 83.44 187 ARG A O 1
ATOM 1460 N N . THR A 1 188 ? -12.363 -14.585 -17.508 1.00 83.31 188 THR A N 1
ATOM 1461 C CA . THR A 1 188 ? -12.202 -16.037 -17.493 1.00 83.31 188 THR A CA 1
ATOM 1462 C C . THR A 1 188 ? -11.533 -16.502 -16.189 1.00 83.31 188 THR A C 1
ATOM 1464 O O . THR A 1 188 ? -10.782 -15.749 -15.559 1.00 83.31 188 THR A O 1
ATOM 1467 N N . PRO A 1 189 ? -11.718 -17.771 -15.775 1.00 79.56 189 PRO A N 1
ATOM 1468 C CA . PRO A 1 189 ? -11.052 -18.307 -14.585 1.00 79.56 189 PRO A CA 1
ATOM 1469 C C . PRO A 1 189 ? -9.521 -18.159 -14.607 1.00 79.56 189 PRO A C 1
ATOM 1471 O O . PRO A 1 189 ? -8.908 -17.914 -13.571 1.00 79.56 189 PRO A O 1
ATOM 1474 N N . MET A 1 190 ? -8.896 -18.262 -15.787 1.00 77.94 190 MET A N 1
ATOM 1475 C CA . MET A 1 190 ? -7.450 -18.062 -15.950 1.00 77.94 190 MET A CA 1
ATOM 1476 C C . MET A 1 190 ? -7.029 -16.608 -15.719 1.00 77.94 190 MET A C 1
ATOM 1478 O O . MET A 1 190 ? -5.978 -16.349 -15.130 1.00 77.94 190 MET A O 1
ATOM 1482 N N . GLU A 1 191 ? -7.851 -15.651 -16.135 1.00 78.31 191 GLU A N 1
ATOM 1483 C CA . GLU A 1 191 ? -7.598 -14.229 -15.903 1.00 78.31 191 GLU A CA 1
ATOM 1484 C C . GLU A 1 191 ? -7.755 -13.866 -14.422 1.00 78.31 191 GLU A C 1
ATOM 1486 O O . GLU A 1 191 ? -6.938 -13.113 -13.892 1.00 78.31 191 GLU A O 1
ATOM 1491 N N . TYR A 1 192 ? -8.721 -14.469 -13.718 1.00 78.25 192 TYR A N 1
ATOM 1492 C CA . TYR A 1 192 ? -8.845 -14.318 -12.263 1.00 78.25 192 TYR A CA 1
ATOM 1493 C C . TYR A 1 192 ? -7.654 -14.918 -11.504 1.00 78.25 192 TYR A C 1
ATOM 1495 O O . TYR A 1 192 ? -7.171 -14.309 -10.551 1.00 78.25 192 TYR A O 1
ATOM 1503 N N . LEU A 1 193 ? -7.136 -16.074 -11.935 1.00 71.06 193 LEU A N 1
ATOM 1504 C CA . LEU A 1 193 ? -5.967 -16.710 -11.311 1.00 71.06 193 LEU A CA 1
ATOM 1505 C C . LEU A 1 193 ? -4.676 -15.911 -11.512 1.00 71.06 193 LEU A C 1
ATOM 1507 O O . LEU A 1 193 ? -3.827 -15.866 -10.625 1.00 71.06 193 LEU A O 1
ATOM 1511 N N . THR A 1 194 ? -4.507 -15.301 -12.684 1.00 68.69 194 THR A N 1
ATOM 1512 C CA . THR A 1 194 ? -3.277 -14.571 -13.031 1.00 68.69 194 THR A CA 1
ATOM 1513 C C . THR A 1 194 ? -3.350 -13.070 -12.743 1.00 68.69 194 THR A C 1
ATOM 1515 O O . THR A 1 194 ? -2.322 -12.388 -12.776 1.00 68.69 194 THR A O 1
ATOM 1518 N N . GLY A 1 195 ? -4.547 -12.534 -12.474 1.00 61.16 195 GLY A N 1
ATOM 1519 C CA . GLY A 1 195 ? -4.790 -11.102 -12.283 1.00 61.16 195 GLY A CA 1
ATOM 1520 C C . GLY A 1 195 ? -4.486 -10.253 -13.527 1.00 61.16 195 GLY A C 1
ATOM 1521 O O . GLY A 1 195 ? -4.259 -9.040 -13.411 1.00 61.16 195 GLY A O 1
ATOM 1522 N N . ARG A 1 196 ? -4.423 -10.880 -14.710 1.00 56.59 196 ARG A N 1
ATOM 1523 C CA . ARG A 1 196 ? -4.133 -10.250 -16.006 1.00 56.59 196 ARG A CA 1
ATOM 1524 C C . ARG A 1 196 ? -5.185 -10.670 -17.023 1.00 56.59 196 ARG A C 1
ATOM 1526 O O . ARG A 1 196 ? -5.543 -11.839 -17.061 1.00 56.59 196 ARG A O 1
ATOM 1533 N N . ALA A 1 197 ? -5.631 -9.715 -17.837 1.00 54.59 197 ALA A N 1
ATOM 1534 C CA . ALA A 1 197 ? -6.401 -10.017 -19.038 1.00 54.59 197 ALA A CA 1
ATOM 1535 C C . ALA A 1 197 ? -5.483 -10.706 -20.061 1.00 54.59 197 ALA A C 1
ATOM 1537 O O . ALA A 1 197 ? -4.317 -10.300 -20.183 1.00 54.59 197 ALA A O 1
ATOM 1538 N N . VAL A 1 198 ? -5.987 -11.748 -20.723 1.00 50.31 198 VAL A N 1
ATOM 1539 C CA . VAL A 1 198 ? -5.269 -12.494 -21.775 1.00 50.31 198 VAL A CA 1
ATOM 1540 C C . VAL A 1 198 ? -5.570 -11.890 -23.139 1.00 50.31 198 VAL A C 1
ATOM 1542 O O . VAL A 1 198 ? -6.756 -11.617 -23.415 1.00 50.31 198 VAL A O 1
#

Nearest PDB structures (foldseek):
  6mbw-assembly2_B  TM=3.886E-01  e=1.877E+00  Homo sapiens
  7nuf-assembly1_A  TM=4.782E-01  e=6.838E+00  Homo sapiens
  6ixg-assembly2_B  TM=2.309E-01  e=3.030E+00  Homo sapiens

Sequence (198 aa):
MKFEITGSETGAQLIKQLVGLRALARLYARLHNANRANRKGWQDLLKEYPGNQRIEKRAAEGIALANERLLEIRFDGVWLGQHLSALCGELDKKAPRSAVFDALNVGTKDRCSAEVQEYGDTTINLIAVLALENSATGSEDIEIQPLNWCCTQALMHAMRTNREMDKAAHDAANEVFNGAFGDFQERTPMEYLTGRAV

Solvent-accessible surface area (backbone atoms only — not comparable to full-atom values): 10837 Å² total; per-residue (Å²): 135,87,92,76,86,84,81,79,71,50,32,72,54,49,46,52,47,50,40,49,50,49,55,50,29,46,49,48,50,51,52,46,51,52,34,54,50,50,30,48,51,31,55,49,52,48,69,76,46,71,90,40,64,71,58,48,53,52,27,51,54,47,35,51,54,26,51,52,53,48,50,51,52,46,52,53,28,22,53,51,17,51,51,47,54,59,48,26,64,51,35,67,76,53,35,60,68,68,57,52,37,59,52,40,37,43,25,75,71,58,74,68,30,69,63,40,72,75,58,36,88,41,57,53,31,36,33,62,71,66,49,37,54,44,51,55,71,69,64,82,85,57,90,66,43,40,60,28,51,15,36,50,41,22,50,57,49,42,43,42,45,34,71,69,50,30,50,52,52,50,54,53,48,22,64,77,55,75,51,75,72,64,79,88,79,81,74,54,74,68,26,30,74,69,58,44,90,129

Secondary structure (DSSP, 8-state):
------S---HHHHHHHHHHHHHHHHHHHHHHHHHHHHHHHHHHHHHHSTT-HHHHHHHHHHHHHHHHHHHHHHHHHHHHHHHHHHHHHHHHHHS-HHHHHHHHT--HHHHT-HHHHHH-SSHHHHHHTS--TTGGG--TT-SS-HHHHHHHHHHHHHHHH-HHHHHHHHHHHHHHTTTTT-S--PPPHHHHHHTS--